Protein AF-0000000083880755 (afdb_homodimer)

Solvent-accessible surface area (backbone atoms only — not comparable to full-atom values): 11065 Å² total; per-residue (Å²): 127,78,85,77,43,27,80,44,43,63,78,82,43,43,12,84,83,82,66,42,66,50,49,63,25,21,61,46,87,86,10,53,56,31,21,42,65,58,52,50,52,56,36,62,73,38,44,90,68,69,47,32,62,42,93,82,82,58,54,74,37,77,67,78,76,84,85,41,51,26,50,61,62,41,51,54,50,51,52,35,52,64,59,72,42,72,78,69,77,75,68,76,122,125,80,85,76,45,27,80,43,42,63,78,81,42,42,13,84,83,82,67,41,66,50,48,64,25,23,60,47,87,86,9,52,58,31,21,43,67,58,52,50,51,56,34,63,73,38,44,88,67,69,44,30,59,41,92,83,83,57,54,74,37,78,68,78,75,84,84,40,51,25,49,62,60,40,52,53,49,52,51,36,52,62,59,71,44,73,84,52,85,67,70,78,124

pLDDT: mean 88.86, std 17.93, range [31.58, 98.94]

Secondary structure (DSSP, 8-state):
----SEEE-GGGGB-TTT-SB-SSEEE-TTS-EEEHHHHHHHHHHHGGGT-EE-TTT--EESSPPP--B-HHHHHHHHHHHHHHS--------/----SEEE-GGGGB-TTT-SB-SSEEE-TTS-EEEHHHHHHHHHHHGGGT-EE-TTT--EESSPPP--B-HHHHHHHHHHHHHHS--------

InterPro domains:
  IPR001841 Zinc finger, RING-type [PS50089] (15-58)
  IPR001841 Zinc finger, RING-type [SM00184] (15-57)
  IPR013083 Zinc finger, RING/FYVE/PHD-type [G3DSA:3.30.40.10] (6-88)
  IPR017907 Zinc finger, RING-type, conserved site [PS00518] (30-39)
  IPR051051 E3 ubiquitin-protein ligase TRIM/RNF [PTHR25465] (10-84)

Radius of gyration: 18.91 Å; Cα contacts (8 Å, |Δi|>4): 277; chains: 2; bounding box: 40×61×53 Å

Structure (mmCIF, N/CA/C/O backbone):
data_AF-0000000083880755-model_v1
#
loop_
_entity.id
_entity.type
_entity.pdbx_description
1 polymer 'RING-type domain-containing protein'
#
loop_
_atom_site.group_PDB
_atom_site.id
_atom_site.type_symbol
_atom_site.label_atom_id
_atom_site.label_alt_id
_atom_site.label_comp_id
_atom_site.label_asym_id
_atom_site.label_entity_id
_atom_site.label_seq_id
_atom_site.pdbx_PDB_ins_code
_atom_site.Cartn_x
_atom_site.Cartn_y
_atom_site.Cartn_z
_atom_site.occupancy
_atom_site.B_iso_or_equiv
_atom_site.auth_seq_id
_atom_site.auth_comp_id
_atom_site.auth_asym_id
_atom_site.auth_atom_id
_atom_site.pdbx_PDB_model_num
ATOM 1 N N . MET A 1 1 ? -12.336 24.562 15.172 1 39.16 1 MET A N 1
ATOM 2 C CA . MET A 1 1 ? -12.492 23.219 14.625 1 39.16 1 MET A CA 1
ATOM 3 C C . MET A 1 1 ? -11.188 22.438 14.711 1 39.16 1 MET A C 1
ATOM 5 O O . MET A 1 1 ? -10.148 22.906 14.25 1 39.16 1 MET A O 1
ATOM 9 N N . ALA A 1 2 ? -11.016 21.656 15.664 1 52.59 2 ALA A N 1
ATOM 10 C CA . ALA A 1 2 ? -9.734 21.016 15.961 1 52.59 2 ALA A CA 1
ATOM 11 C C . ALA A 1 2 ? -9.141 20.375 14.719 1 52.59 2 ALA A C 1
ATOM 13 O O . ALA A 1 2 ? -9.867 19.875 13.852 1 52.59 2 ALA A O 1
ATOM 14 N N . GLN A 1 3 ? -8.055 20.938 14.242 1 58.59 3 GLN A N 1
ATOM 15 C CA . GLN A 1 3 ? -7.387 20.484 13.023 1 58.59 3 GLN A CA 1
ATOM 16 C C . GLN A 1 3 ? -7.277 18.969 12.992 1 58.59 3 GLN A C 1
ATOM 18 O O . GLN A 1 3 ? -6.625 18.375 13.852 1 58.59 3 GLN A O 1
ATOM 23 N N . THR A 1 4 ? -8.344 18.172 12.602 1 77.56 4 THR A N 1
ATOM 24 C CA . THR A 1 4 ? -8.383 16.719 12.539 1 77.56 4 THR A CA 1
ATOM 25 C C . THR A 1 4 ? -7.547 16.203 11.367 1 77.56 4 THR A C 1
ATOM 27 O O . THR A 1 4 ? -7.547 16.797 10.289 1 77.56 4 THR A O 1
ATOM 30 N N . GLY A 1 5 ? -6.289 15.68 11.648 1 89.81 5 GLY A N 1
ATOM 31 C CA . GLY A 1 5 ? -5.441 15.117 10.609 1 89.81 5 GLY A CA 1
ATOM 32 C C . GLY A 1 5 ? -4.012 14.898 11.062 1 89.81 5 GLY A C 1
ATOM 33 O O . GLY A 1 5 ? -3.656 15.219 12.195 1 89.81 5 GLY A O 1
ATOM 34 N N . VAL A 1 6 ? -3.303 14.328 10.281 1 93.75 6 VAL A N 1
ATOM 35 C CA . VAL A 1 6 ? -1.89 14.055 10.516 1 93.75 6 VAL A CA 1
ATOM 36 C C . VAL A 1 6 ? -1.037 14.82 9.508 1 93.75 6 VAL A C 1
ATOM 38 O O . VAL A 1 6 ? -1.405 14.93 8.336 1 93.75 6 VAL A O 1
ATOM 41 N N . GLN A 1 7 ? 0.042 15.383 10.062 1 93.38 7 GLN A N 1
ATOM 42 C CA . GLN A 1 7 ? 1.025 16.016 9.188 1 93.38 7 GLN A CA 1
ATOM 43 C C . GLN A 1 7 ? 2.143 15.039 8.828 1 93.38 7 GLN A C 1
ATOM 45 O O . GLN A 1 7 ? 2.9 14.602 9.703 1 93.38 7 GLN A O 1
ATOM 50 N N . LEU A 1 8 ? 2.227 14.742 7.602 1 95.56 8 LEU A N 1
ATOM 51 C CA . LEU A 1 8 ? 3.256 13.836 7.117 1 95.56 8 LEU A CA 1
ATOM 52 C C . LEU A 1 8 ? 4.199 14.539 6.148 1 95.56 8 LEU A C 1
ATOM 54 O O . LEU A 1 8 ? 3.791 15.469 5.445 1 95.56 8 LEU A O 1
ATOM 58 N N . ASP A 1 9 ? 5.422 14.047 6.148 1 95 9 ASP A N 1
ATOM 59 C CA . ASP A 1 9 ? 6.414 14.68 5.289 1 95 9 ASP A CA 1
ATOM 60 C C . ASP A 1 9 ? 7.059 13.664 4.348 1 95 9 ASP A C 1
ATOM 62 O O . ASP A 1 9 ? 6.602 12.523 4.254 1 95 9 ASP A O 1
ATOM 66 N N . GLN A 1 10 ? 8.039 14.055 3.658 1 95.12 10 GLN A N 1
ATOM 67 C CA . GLN A 1 10 ? 8.664 13.266 2.604 1 95.12 10 GLN A CA 1
ATOM 68 C C . GLN A 1 10 ? 9.242 11.969 3.16 1 95.12 10 GLN A C 1
ATOM 70 O O . GLN A 1 10 ? 9.188 10.922 2.504 1 95.12 10 GLN A O 1
ATOM 75 N N . GLU A 1 11 ? 9.805 12.031 4.332 1 95.88 11 GLU A N 1
ATOM 76 C CA . GLU A 1 11 ? 10.453 10.867 4.926 1 95.88 11 GLU A CA 1
ATOM 77 C C . GLU A 1 11 ? 9.461 9.734 5.164 1 95.88 11 GLU A C 1
ATOM 79 O O . GLU A 1 11 ? 9.82 8.562 5.102 1 95.88 11 GLU A O 1
ATOM 84 N N . ASP A 1 12 ? 8.227 10.078 5.363 1 97.19 12 ASP A N 1
ATOM 85 C CA . ASP A 1 12 ? 7.188 9.086 5.621 1 97.19 12 ASP A CA 1
ATOM 86 C C . ASP A 1 12 ? 6.859 8.297 4.355 1 97.19 12 ASP A C 1
ATOM 88 O O . ASP A 1 12 ? 6.23 7.234 4.422 1 97.19 12 ASP A O 1
ATOM 92 N N . PHE A 1 13 ? 7.309 8.867 3.162 1 97.94 13 PHE A N 1
ATOM 93 C CA . PHE A 1 13 ? 6.973 8.297 1.861 1 97.94 13 PHE A CA 1
ATOM 94 C C . PHE A 1 13 ? 8.234 8 1.061 1 97.94 13 PHE A C 1
ATOM 96 O O . PHE A 1 13 ? 8.234 8.102 -0.168 1 97.94 13 PHE A O 1
ATOM 103 N N . SER A 1 14 ? 9.258 7.672 1.767 1 98.31 14 SER A N 1
ATOM 104 C CA . SER A 1 14 ? 10.523 7.488 1.071 1 98.31 14 SER A CA 1
ATOM 105 C C . SER A 1 14 ? 10.727 6.035 0.658 1 98.31 14 SER A C 1
ATOM 107 O O . SER A 1 14 ? 10.367 5.117 1.4 1 98.31 14 SER A O 1
ATOM 109 N N . CYS A 1 15 ? 11.258 5.832 -0.469 1 98.75 15 CYS A N 1
ATOM 110 C CA . CYS A 1 15 ? 11.703 4.523 -0.934 1 98.75 15 CYS A CA 1
ATOM 111 C C . CYS A 1 15 ? 12.992 4.109 -0.236 1 98.75 15 CYS A C 1
ATOM 113 O O . CYS A 1 15 ? 13.961 4.867 -0.207 1 98.75 15 CYS A O 1
ATOM 115 N N . SER A 1 16 ? 13.109 2.904 0.211 1 98.25 16 SER A N 1
ATOM 116 C CA . SER A 1 16 ? 14.273 2.465 0.97 1 98.25 16 SER A CA 1
ATOM 117 C C . SER A 1 16 ? 15.453 2.186 0.051 1 98.25 16 SER A C 1
ATOM 119 O O . SER A 1 16 ? 16.578 2.02 0.518 1 98.25 16 SER A O 1
ATOM 121 N N . ILE A 1 17 ? 15.219 2.105 -1.196 1 98.5 17 ILE A N 1
ATOM 122 C CA . ILE A 1 17 ? 16.281 1.794 -2.141 1 98.5 17 ILE A CA 1
ATOM 123 C C . ILE A 1 17 ? 16.953 3.086 -2.609 1 98.5 17 ILE A C 1
ATOM 125 O O . ILE A 1 17 ? 18.172 3.258 -2.457 1 98.5 17 ILE A O 1
ATOM 129 N N . CYS A 1 18 ? 16.188 4.031 -3.129 1 98.62 18 CYS A N 1
ATOM 130 C CA . CYS A 1 18 ? 16.766 5.242 -3.703 1 98.62 18 CYS A CA 1
ATOM 131 C C . CYS A 1 18 ? 16.75 6.383 -2.695 1 98.62 18 CYS A C 1
ATOM 133 O O . CYS A 1 18 ? 17.391 7.41 -2.902 1 98.62 18 CYS A O 1
ATOM 135 N N . ARG A 1 19 ? 15.938 6.363 -1.744 1 97.94 19 ARG A N 1
ATOM 136 C CA . ARG A 1 19 ? 15.812 7.324 -0.654 1 97.94 19 ARG A CA 1
ATOM 137 C C . ARG A 1 19 ? 15.078 8.586 -1.116 1 97.94 19 ARG A C 1
ATOM 139 O O . ARG A 1 19 ? 15.133 9.617 -0.448 1 97.94 19 ARG A O 1
ATOM 146 N N . ASP A 1 20 ? 14.375 8.508 -2.219 1 98.06 20 ASP A N 1
ATOM 147 C CA . ASP A 1 20 ? 13.508 9.578 -2.703 1 98.06 20 ASP A CA 1
ATOM 148 C C . ASP A 1 20 ? 12.039 9.281 -2.383 1 98.06 20 ASP A C 1
ATOM 150 O O . ASP A 1 20 ? 11.719 8.227 -1.83 1 98.06 20 ASP A O 1
ATOM 154 N N . LEU A 1 21 ? 11.211 10.297 -2.748 1 97.81 21 LEU A N 1
ATOM 155 C CA . LEU A 1 21 ? 9.766 10.094 -2.656 1 97.81 21 LEU A CA 1
ATOM 156 C C . LEU A 1 21 ? 9.32 8.945 -3.559 1 97.81 21 LEU A C 1
ATOM 158 O O . LEU A 1 21 ? 9.75 8.859 -4.711 1 97.81 21 LEU A O 1
ATOM 162 N N . LEU A 1 22 ? 8.508 8.164 -3.02 1 98.75 22 LEU A N 1
ATOM 163 C CA . LEU A 1 22 ? 8.016 7.012 -3.768 1 98.75 22 LEU A CA 1
ATOM 164 C C . LEU A 1 22 ? 7.461 7.438 -5.125 1 98.75 22 LEU A C 1
ATOM 166 O O . LEU A 1 22 ? 6.684 8.391 -5.211 1 98.75 22 LEU A O 1
ATOM 170 N N . LYS A 1 23 ? 7.918 6.754 -6.172 1 98.81 23 LYS A N 1
ATOM 171 C CA . LYS A 1 23 ? 7.398 6.938 -7.523 1 98.81 23 LYS A CA 1
ATOM 172 C C . LYS A 1 23 ? 6.734 5.66 -8.039 1 98.81 23 LYS A C 1
ATOM 174 O O . LYS A 1 23 ? 7.379 4.613 -8.125 1 98.81 23 LYS A O 1
ATOM 179 N N . ASP A 1 24 ? 5.457 5.809 -8.352 1 98.81 24 ASP A N 1
ATOM 180 C CA . ASP A 1 24 ? 4.684 4.625 -8.711 1 98.81 24 ASP A CA 1
ATOM 181 C C . ASP A 1 24 ? 4.867 3.512 -7.688 1 98.81 24 ASP A C 1
ATOM 183 O O . ASP A 1 24 ? 5.324 2.418 -8.023 1 98.81 24 ASP A O 1
ATOM 187 N N . PRO A 1 25 ? 4.457 3.771 -6.5 1 98.94 25 PRO A N 1
ATOM 188 C CA . PRO A 1 25 ? 4.773 2.844 -5.414 1 98.94 25 PRO A CA 1
ATOM 189 C C . PRO A 1 25 ? 4.109 1.48 -5.586 1 98.94 25 PRO A C 1
ATOM 191 O O . PRO A 1 25 ? 2.963 1.4 -6.035 1 98.94 25 PRO A O 1
ATOM 194 N N . VAL A 1 26 ? 4.816 0.437 -5.242 1 98.94 26 VAL A N 1
ATOM 195 C CA . VAL A 1 26 ? 4.301 -0.929 -5.25 1 98.94 26 VAL A CA 1
ATOM 196 C C . VAL A 1 26 ? 4.566 -1.589 -3.9 1 98.94 26 VAL A C 1
ATOM 198 O O . VAL A 1 26 ? 5.539 -1.256 -3.219 1 98.94 26 VAL A O 1
ATOM 201 N N . ALA A 1 27 ? 3.627 -2.447 -3.518 1 98.75 27 ALA A N 1
ATOM 202 C CA . ALA A 1 27 ? 3.859 -3.332 -2.379 1 98.75 27 ALA A CA 1
ATOM 203 C C . ALA A 1 27 ? 4.191 -4.746 -2.842 1 98.75 27 ALA A C 1
ATOM 205 O O . ALA A 1 27 ? 3.463 -5.332 -3.648 1 98.75 27 ALA A O 1
ATOM 206 N N . ILE A 1 28 ? 5.277 -5.238 -2.326 1 98.56 28 ILE A N 1
ATOM 207 C CA . ILE A 1 28 ? 5.652 -6.586 -2.736 1 98.56 28 ILE A CA 1
ATOM 208 C C . ILE A 1 28 ? 5.125 -7.602 -1.725 1 98.56 28 ILE A C 1
ATOM 210 O O . ILE A 1 28 ? 4.57 -7.223 -0.69 1 98.56 28 ILE A O 1
ATOM 214 N N . PRO A 1 29 ? 5.246 -8.875 -1.914 1 97.94 29 PRO A N 1
ATOM 215 C CA . PRO A 1 29 ? 4.473 -9.875 -1.18 1 97.94 29 PRO A CA 1
ATOM 216 C C . PRO A 1 29 ? 4.797 -9.898 0.312 1 97.94 29 PRO A C 1
ATOM 218 O O . PRO A 1 29 ? 4.023 -10.438 1.109 1 97.94 29 PRO A O 1
ATOM 221 N N . CYS A 1 30 ? 5.891 -9.336 0.682 1 98.62 30 CYS A N 1
ATOM 222 C CA . CYS A 1 30 ? 6.215 -9.297 2.104 1 98.62 30 CYS A CA 1
ATOM 223 C C . CYS A 1 30 ? 5.574 -8.086 2.775 1 98.62 30 CYS A C 1
ATOM 225 O O . CYS A 1 30 ? 5.672 -7.926 3.994 1 98.62 30 CYS A O 1
ATOM 227 N N . GLY A 1 31 ? 5.012 -7.164 1.982 1 98.75 31 GLY A N 1
ATOM 228 C CA . GLY A 1 31 ? 4.293 -6.035 2.555 1 98.75 31 GLY A CA 1
ATOM 229 C C . GLY A 1 31 ? 5.059 -4.73 2.457 1 98.75 31 GLY A C 1
ATOM 230 O O . GLY A 1 31 ? 4.496 -3.654 2.676 1 98.75 31 GLY A O 1
ATOM 231 N N . HIS A 1 32 ? 6.336 -4.754 2.072 1 98.88 32 HIS A N 1
ATOM 232 C CA . HIS A 1 32 ? 7.133 -3.537 1.954 1 98.88 32 HIS A CA 1
ATOM 233 C C . HIS A 1 32 ? 6.887 -2.846 0.617 1 98.88 32 HIS A C 1
ATOM 235 O O . HIS A 1 32 ? 6.562 -3.502 -0.375 1 98.88 32 HIS A O 1
ATOM 241 N N . SER A 1 33 ? 7.074 -1.535 0.594 1 98.88 33 SER A N 1
ATOM 242 C CA . SER A 1 33 ? 6.785 -0.751 -0.604 1 98.88 33 SER A CA 1
ATOM 243 C C . SER A 1 33 ? 8.047 -0.078 -1.137 1 98.88 33 SER A C 1
ATOM 245 O O . SER A 1 33 ? 8.906 0.35 -0.362 1 98.88 33 SER A O 1
ATOM 247 N N . PHE A 1 34 ? 8.141 0.056 -2.418 1 98.88 34 PHE A N 1
ATOM 248 C CA . PHE A 1 34 ? 9.234 0.673 -3.15 1 98.88 34 PHE A CA 1
ATOM 249 C C . PHE A 1 34 ? 8.727 1.382 -4.398 1 98.88 34 PHE A C 1
ATOM 251 O O . PHE A 1 34 ? 7.586 1.169 -4.816 1 98.88 34 PHE A O 1
ATOM 258 N N . CYS A 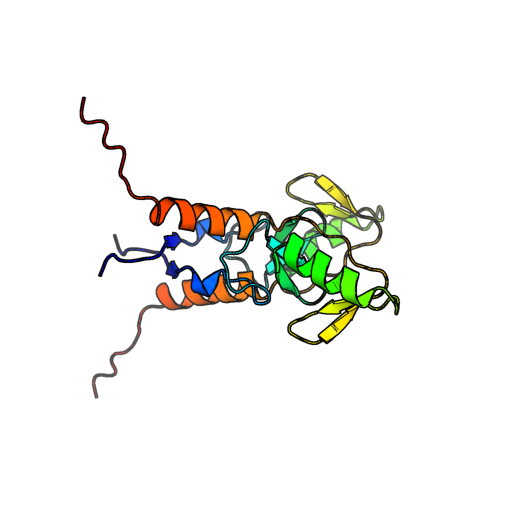1 35 ? 9.602 2.201 -4.938 1 98.94 35 CYS A N 1
ATOM 259 C CA . CYS A 1 35 ? 9.336 2.582 -6.32 1 98.94 35 CYS A CA 1
ATOM 260 C C . CYS A 1 35 ? 9.266 1.354 -7.219 1 98.94 35 CYS A C 1
ATOM 262 O O . CYS A 1 35 ? 10.047 0.414 -7.055 1 98.94 35 CYS A O 1
ATOM 264 N N . MET A 1 36 ? 8.422 1.46 -8.156 1 98.94 36 MET A N 1
ATOM 265 C CA . MET A 1 36 ? 8.312 0.343 -9.094 1 98.94 36 MET A CA 1
ATOM 266 C C . MET A 1 36 ? 9.641 0.088 -9.797 1 98.94 36 MET A C 1
ATOM 268 O O . MET A 1 36 ? 10.125 -1.047 -9.828 1 98.94 36 MET A O 1
ATOM 272 N N . ASN A 1 37 ? 10.258 1.089 -10.273 1 98.81 37 ASN A N 1
ATOM 273 C CA . ASN A 1 37 ? 11.492 0.916 -11.031 1 98.81 37 ASN A CA 1
ATOM 274 C C . ASN A 1 37 ? 12.648 0.481 -10.141 1 98.81 37 ASN A C 1
ATOM 276 O O . ASN A 1 37 ? 13.531 -0.257 -10.578 1 98.81 37 ASN A O 1
ATOM 280 N N . CYS A 1 38 ? 12.703 0.957 -8.93 1 98.81 38 CYS A N 1
ATOM 281 C CA . CYS A 1 38 ? 13.766 0.559 -8.008 1 98.81 38 CYS A CA 1
ATOM 282 C C . CYS A 1 38 ? 13.727 -0.943 -7.754 1 98.81 38 CYS A C 1
ATOM 284 O O . CYS A 1 38 ? 14.758 -1.617 -7.844 1 98.81 38 CYS A O 1
ATOM 286 N N . ILE A 1 39 ? 12.57 -1.496 -7.484 1 98.69 39 ILE A N 1
ATOM 287 C CA . ILE A 1 39 ? 12.469 -2.914 -7.156 1 98.69 39 ILE A CA 1
ATOM 288 C C . ILE A 1 39 ? 12.68 -3.752 -8.414 1 98.69 39 ILE A C 1
ATOM 290 O O . ILE A 1 39 ? 13.258 -4.84 -8.359 1 98.69 39 ILE A O 1
ATOM 294 N N . LYS A 1 40 ? 12.18 -3.273 -9.484 1 98.25 40 LYS A N 1
ATOM 295 C CA . LYS A 1 40 ? 12.445 -3.969 -10.742 1 98.25 40 LYS A CA 1
ATOM 296 C C . LYS A 1 40 ? 13.938 -4.109 -10.992 1 98.25 40 LYS A C 1
ATOM 298 O O . LYS A 1 40 ? 14.422 -5.195 -11.312 1 98.25 40 LYS A O 1
ATOM 303 N N . ARG A 1 41 ? 14.633 -3.031 -10.859 1 97.5 41 ARG A N 1
ATOM 304 C CA . ARG A 1 41 ? 16.078 -3.035 -11.086 1 97.5 41 ARG A CA 1
ATOM 305 C C . ARG A 1 41 ? 16.781 -3.947 -10.086 1 97.5 41 ARG A C 1
ATOM 307 O O . ARG A 1 41 ? 17.688 -4.695 -10.461 1 97.5 41 ARG A O 1
ATOM 314 N N . HIS A 1 42 ? 16.375 -3.799 -8.836 1 97.12 42 HIS A N 1
ATOM 315 C CA . HIS A 1 42 ? 16.953 -4.645 -7.793 1 97.12 42 HIS A CA 1
ATOM 316 C C . HIS A 1 42 ? 16.828 -6.121 -8.148 1 97.12 42 HIS A C 1
ATOM 318 O O . HIS A 1 42 ? 17.797 -6.875 -8.062 1 97.12 42 HIS A O 1
ATOM 324 N N . TRP A 1 43 ? 15.688 -6.547 -8.648 1 97.19 43 TRP A N 1
ATOM 325 C CA . TRP A 1 43 ? 15.422 -7.945 -8.977 1 97.19 43 TRP A CA 1
ATOM 326 C C . TRP A 1 43 ? 16.109 -8.344 -10.273 1 97.19 43 TRP A C 1
ATOM 328 O O . TRP A 1 43 ? 16.5 -9.5 -10.445 1 97.19 43 TRP A O 1
ATOM 338 N N . ASP A 1 44 ? 16.203 -7.43 -11.234 1 95.44 44 ASP A N 1
ATOM 339 C CA . ASP A 1 44 ? 16.938 -7.699 -12.469 1 95.44 44 ASP A CA 1
ATOM 340 C C . ASP A 1 44 ? 18.391 -8.055 -12.18 1 95.44 44 ASP A C 1
ATOM 342 O O . ASP A 1 44 ? 18.969 -8.898 -12.859 1 95.44 44 ASP A O 1
ATOM 346 N N . GLU A 1 45 ? 18.906 -7.484 -11.195 1 91.62 45 GLU A N 1
ATOM 347 C CA . GLU A 1 45 ? 20.297 -7.711 -10.812 1 91.62 45 GLU A CA 1
ATOM 348 C C . GLU A 1 45 ? 20.469 -9.062 -10.125 1 91.62 45 GLU A C 1
ATOM 350 O O . GLU A 1 45 ? 21.531 -9.672 -10.203 1 91.62 45 GLU A O 1
ATOM 355 N N . GLU A 1 46 ? 19.422 -9.562 -9.578 1 83.44 46 GLU A N 1
ATOM 356 C CA . GLU A 1 46 ? 19.453 -10.828 -8.859 1 83.44 46 GLU A CA 1
ATOM 357 C C . GLU A 1 46 ? 19.078 -11.992 -9.781 1 83.44 46 GLU A C 1
ATOM 359 O O . GLU A 1 46 ? 19.188 -13.156 -9.391 1 83.44 46 GLU A O 1
ATOM 364 N N . ASP A 1 47 ? 18.547 -11.844 -10.867 1 76.5 47 ASP A N 1
ATOM 365 C CA . ASP A 1 47 ? 17.859 -12.781 -11.75 1 76.5 47 ASP A CA 1
ATOM 366 C C . ASP A 1 47 ? 18.734 -13.984 -12.062 1 76.5 47 ASP A C 1
ATOM 368 O O . ASP A 1 47 ? 18.234 -15.07 -12.352 1 76.5 47 ASP A O 1
ATOM 372 N N . GLN A 1 48 ? 19.891 -13.891 -11.906 1 72.06 48 GLN A N 1
ATOM 373 C CA . GLN A 1 48 ? 20.75 -15.039 -12.219 1 72.06 48 GLN A CA 1
ATOM 374 C C . GLN A 1 48 ? 20.375 -16.25 -11.359 1 72.06 48 GLN A C 1
ATOM 376 O O . GLN A 1 48 ? 20.594 -17.391 -11.766 1 72.06 48 GLN A O 1
ATOM 381 N N . ARG A 1 49 ? 19.719 -16.125 -10.352 1 72.69 49 ARG A N 1
ATOM 382 C CA . ARG A 1 49 ? 19.438 -17.188 -9.406 1 72.69 49 ARG A CA 1
ATOM 383 C C . ARG A 1 49 ? 17.938 -17.516 -9.383 1 72.69 49 ARG A C 1
ATOM 385 O O . ARG A 1 49 ? 17.5 -18.406 -8.648 1 72.69 49 ARG A O 1
ATOM 392 N N . HIS A 1 50 ? 17.25 -16.875 -10.086 1 82.56 50 HIS A N 1
ATOM 393 C CA . HIS A 1 50 ? 15.805 -17.016 -10.141 1 82.56 50 HIS A CA 1
ATOM 394 C C . HIS A 1 50 ? 15.18 -16.781 -8.773 1 82.56 50 HIS A C 1
ATOM 396 O O . HIS A 1 50 ? 14.227 -17.469 -8.391 1 82.56 50 HIS A O 1
ATOM 402 N N . VAL A 1 51 ? 16.016 -16.109 -8.023 1 86.69 51 VAL A N 1
ATOM 403 C CA . VAL A 1 51 ? 15.516 -15.75 -6.699 1 86.69 51 VAL A CA 1
ATOM 404 C C . VAL A 1 51 ? 15.391 -14.227 -6.586 1 86.69 51 VAL A C 1
ATOM 406 O O . VAL A 1 51 ? 16.25 -13.492 -7.066 1 86.69 51 VAL A O 1
ATOM 409 N N . HIS A 1 52 ? 14.258 -13.758 -6.156 1 96 52 HIS A N 1
ATOM 410 C CA . HIS A 1 52 ? 13.969 -12.352 -5.914 1 96 52 HIS A CA 1
ATOM 411 C C . HIS A 1 52 ? 13.703 -12.086 -4.438 1 96 52 HIS A C 1
ATOM 413 O O . HIS A 1 52 ? 12.875 -12.758 -3.822 1 96 52 HIS A O 1
ATOM 419 N N . SER A 1 53 ? 14.438 -11.062 -3.896 1 97 53 SER A N 1
ATOM 420 C CA . SER A 1 53 ? 14.305 -10.836 -2.461 1 97 53 SER A CA 1
ATOM 421 C C . SER A 1 53 ? 13.898 -9.398 -2.162 1 97 53 SER A C 1
ATOM 423 O O . SER A 1 53 ? 14.078 -8.508 -2.998 1 97 53 SER A O 1
ATOM 425 N N . CYS A 1 54 ? 13.289 -9.258 -1.054 1 98.5 54 CYS A N 1
ATOM 426 C CA . CYS A 1 54 ? 12.977 -7.918 -0.579 1 98.5 54 CYS A CA 1
ATOM 427 C C . CYS A 1 54 ? 14.234 -7.207 -0.094 1 98.5 54 CYS A C 1
ATOM 429 O O . CYS A 1 54 ? 14.953 -7.723 0.762 1 98.5 54 CYS A O 1
ATOM 431 N N . PRO A 1 55 ? 14.477 -6.047 -0.498 1 98.12 55 PRO A N 1
ATOM 432 C CA . PRO A 1 55 ? 15.656 -5.297 -0.077 1 98.12 55 PRO A CA 1
ATOM 433 C C . PRO A 1 55 ? 15.633 -4.93 1.405 1 98.12 55 PRO A C 1
ATOM 435 O O . PRO A 1 55 ? 16.672 -4.605 1.984 1 98.12 55 PRO A O 1
ATOM 438 N N . GLN A 1 56 ? 14.508 -5.055 1.945 1 98.25 56 GLN A N 1
ATOM 439 C CA . GLN A 1 56 ? 14.375 -4.582 3.318 1 98.25 56 GLN A CA 1
ATOM 440 C C . GLN A 1 56 ? 14.375 -5.742 4.305 1 98.25 56 GLN A C 1
ATOM 442 O O . GLN A 1 56 ? 15.141 -5.738 5.277 1 98.25 56 GLN A O 1
ATOM 447 N N . CYS A 1 57 ? 13.625 -6.785 4.105 1 98.44 57 CYS A N 1
ATOM 448 C CA . CYS A 1 57 ? 13.516 -7.859 5.082 1 98.44 57 CYS A CA 1
ATOM 449 C C . CYS A 1 57 ? 14.195 -9.125 4.582 1 98.44 57 CYS A C 1
ATOM 451 O O . CYS A 1 57 ? 14.328 -10.102 5.324 1 98.44 57 CYS A O 1
ATOM 453 N N . ARG A 1 58 ? 14.484 -9.273 3.271 1 97.44 58 ARG A N 1
ATOM 454 C CA . ARG A 1 58 ? 15.281 -10.312 2.623 1 97.44 58 ARG A CA 1
ATOM 455 C C . ARG A 1 58 ? 14.445 -11.555 2.35 1 97.44 58 ARG A C 1
ATOM 457 O O . ARG A 1 58 ? 14.984 -12.609 1.997 1 97.44 58 ARG A O 1
ATOM 464 N N . LYS A 1 59 ? 13.195 -11.445 2.598 1 97.88 59 LYS A N 1
ATOM 465 C CA . LYS A 1 59 ? 12.336 -12.555 2.18 1 97.88 59 LYS A CA 1
ATOM 466 C C . LYS A 1 59 ? 12.469 -12.812 0.683 1 97.88 59 LYS A C 1
ATOM 468 O O . LYS A 1 59 ? 12.5 -11.875 -0.116 1 97.88 59 LYS A O 1
ATOM 473 N N . THR A 1 60 ? 12.438 -14.125 0.314 1 96.44 60 THR A N 1
ATOM 474 C CA . THR A 1 60 ? 12.602 -14.5 -1.085 1 96.44 60 THR A CA 1
ATOM 475 C C . THR A 1 60 ? 11.258 -14.867 -1.708 1 96.44 60 THR A C 1
ATOM 477 O O . THR A 1 60 ? 10.336 -15.289 -1.005 1 96.44 60 THR A O 1
ATOM 480 N N . PHE A 1 61 ? 11.227 -14.602 -2.979 1 95.94 61 PHE A N 1
ATOM 481 C CA . PHE A 1 61 ? 10.008 -14.852 -3.736 1 95.94 61 PHE A CA 1
ATOM 482 C C . PHE A 1 61 ? 10.305 -15.656 -4.996 1 95.94 61 PHE A C 1
ATOM 484 O O . PHE A 1 61 ? 11.273 -15.375 -5.707 1 95.94 61 PHE A O 1
ATOM 491 N N . ARG A 1 62 ? 9.461 -16.688 -5.191 1 93.06 62 ARG A N 1
ATOM 492 C CA . ARG A 1 62 ? 9.477 -17.5 -6.406 1 93.06 62 ARG A CA 1
ATOM 493 C C . ARG A 1 62 ? 8.062 -17.859 -6.84 1 93.06 62 ARG A C 1
ATOM 495 O O . ARG A 1 62 ? 7.285 -18.406 -6.047 1 93.06 62 ARG A O 1
ATOM 502 N N . PRO A 1 63 ? 7.617 -17.547 -8.008 1 93.25 63 PRO A N 1
ATOM 503 C CA . PRO A 1 63 ? 8.32 -16.797 -9.062 1 93.25 63 PRO A CA 1
ATOM 504 C C . PRO A 1 63 ? 8.398 -15.305 -8.781 1 93.25 63 PRO A C 1
ATOM 506 O O . PRO A 1 63 ? 7.941 -14.844 -7.73 1 93.25 63 PRO A O 1
ATOM 509 N N . ARG A 1 64 ? 9.016 -14.531 -9.672 1 95.88 64 ARG A N 1
ATOM 510 C CA . ARG A 1 64 ? 9.055 -13.07 -9.586 1 95.88 64 ARG A CA 1
ATOM 511 C C . ARG A 1 64 ? 7.652 -12.492 -9.461 1 95.88 64 ARG A C 1
ATOM 513 O O . ARG A 1 64 ? 6.789 -12.758 -10.297 1 95.88 64 ARG A O 1
ATOM 520 N N . PRO A 1 65 ? 7.48 -11.75 -8.484 1 96.5 65 PRO A N 1
ATOM 521 C CA . PRO A 1 65 ? 6.141 -11.172 -8.312 1 96.5 65 PRO A CA 1
ATOM 522 C C . PRO A 1 65 ? 5.785 -10.172 -9.406 1 96.5 65 PRO A C 1
ATOM 524 O O . PRO A 1 65 ? 6.66 -9.445 -9.898 1 96.5 65 PRO A O 1
ATOM 527 N N . ASP A 1 66 ? 4.488 -10.188 -9.656 1 96.81 66 ASP A N 1
ATOM 528 C CA . ASP A 1 66 ? 3.975 -9.086 -10.469 1 96.81 66 ASP A CA 1
ATOM 529 C C . ASP A 1 66 ? 3.939 -7.785 -9.68 1 96.81 66 ASP A C 1
ATOM 531 O O . ASP A 1 66 ? 3.783 -7.797 -8.453 1 96.81 66 ASP A O 1
ATOM 535 N N . LEU A 1 67 ? 4.141 -6.734 -10.453 1 98.5 67 LEU A N 1
ATOM 536 C CA . LEU A 1 67 ? 4.129 -5.418 -9.828 1 98.5 67 LEU A CA 1
ATOM 537 C C . LEU A 1 67 ? 2.971 -4.574 -10.344 1 98.5 67 LEU A C 1
ATOM 539 O O . LEU A 1 67 ? 2.799 -4.43 -11.555 1 98.5 67 LEU A O 1
ATOM 543 N N . VAL A 1 68 ? 2.209 -4.086 -9.398 1 98.81 68 VAL A N 1
ATOM 544 C CA . VAL A 1 68 ? 1.102 -3.189 -9.711 1 98.81 68 VAL A CA 1
ATOM 545 C C . VAL A 1 68 ? 1.115 -1.996 -8.758 1 98.81 68 VAL A C 1
ATOM 547 O O . VAL A 1 68 ? 1.38 -2.152 -7.562 1 98.81 68 VAL A O 1
ATOM 550 N N . LYS A 1 69 ? 0.865 -0.87 -9.328 1 98.88 69 LYS A N 1
ATOM 551 C CA . LYS A 1 69 ? 0.872 0.359 -8.539 1 98.88 69 LYS A CA 1
ATOM 552 C C . LYS A 1 69 ? -0.119 0.277 -7.379 1 98.88 69 LYS A C 1
ATOM 554 O O . LYS A 1 69 ? -1.265 -0.138 -7.566 1 98.88 69 LYS A O 1
ATOM 559 N N . ASN A 1 70 ? 0.331 0.562 -6.164 1 98.81 70 ASN A N 1
ATOM 560 C CA . ASN A 1 70 ? -0.542 0.748 -5.008 1 98.81 70 ASN A CA 1
ATOM 561 C C . ASN A 1 70 ? -1.295 2.072 -5.082 1 98.81 70 ASN A C 1
ATOM 563 O O . ASN A 1 70 ? -0.719 3.135 -4.836 1 98.81 70 ASN A O 1
ATOM 567 N N . THR A 1 71 ? -2.527 2.098 -5.328 1 98.75 71 THR A N 1
ATOM 568 C CA . THR A 1 71 ? -3.25 3.311 -5.691 1 98.75 71 THR A CA 1
ATOM 569 C C . THR A 1 71 ? -3.391 4.238 -4.488 1 98.75 71 THR A C 1
ATOM 571 O O . THR A 1 71 ? -3.318 5.461 -4.633 1 98.75 71 THR A O 1
ATOM 574 N N . THR A 1 72 ? -3.57 3.697 -3.344 1 98.62 72 THR A N 1
ATOM 575 C CA . THR A 1 72 ? -3.711 4.523 -2.148 1 98.62 72 THR A CA 1
ATOM 576 C C . THR A 1 72 ? -2.41 5.262 -1.846 1 98.62 72 THR A C 1
ATOM 578 O O . THR A 1 72 ? -2.414 6.48 -1.657 1 98.62 72 THR A O 1
ATOM 581 N N . LEU A 1 73 ? -1.299 4.57 -1.835 1 98.62 73 LEU A N 1
ATOM 582 C CA . LEU A 1 73 ? -0.004 5.191 -1.581 1 98.62 73 LEU A CA 1
ATOM 583 C C . LEU A 1 73 ? 0.311 6.242 -2.641 1 98.62 73 LEU A C 1
ATOM 585 O O . LEU A 1 73 ? 0.823 7.32 -2.322 1 98.62 73 LEU A O 1
ATOM 589 N N . ALA A 1 74 ? 0.021 5.93 -3.846 1 98.81 74 ALA A N 1
ATOM 590 C CA . ALA A 1 74 ? 0.262 6.867 -4.941 1 98.81 74 ALA A CA 1
ATOM 591 C C . ALA A 1 74 ? -0.506 8.164 -4.727 1 98.81 74 ALA A C 1
ATOM 593 O O . ALA A 1 74 ? 0.036 9.258 -4.93 1 98.81 74 ALA A O 1
ATOM 594 N N . ALA A 1 75 ? -1.732 8.047 -4.312 1 98.5 75 ALA A N 1
ATOM 595 C CA . ALA A 1 75 ? -2.564 9.227 -4.086 1 98.5 75 ALA A CA 1
ATOM 596 C C . ALA A 1 75 ? -2.012 10.078 -2.949 1 98.5 75 ALA A C 1
ATOM 598 O O . ALA A 1 75 ? -1.998 11.305 -3.039 1 98.5 75 ALA A O 1
ATOM 599 N N . LEU A 1 76 ? -1.584 9.43 -1.919 1 98.06 76 LEU A N 1
ATOM 600 C CA . LEU A 1 76 ? -1.037 10.148 -0.774 1 98.06 76 LEU A CA 1
ATOM 601 C C . LEU A 1 76 ? 0.236 10.898 -1.16 1 98.06 76 LEU A C 1
ATOM 603 O O . LEU A 1 76 ? 0.425 12.047 -0.771 1 98.06 76 LEU A O 1
ATOM 607 N N . VAL A 1 77 ? 1.067 10.227 -1.896 1 98.06 77 VAL A N 1
ATOM 608 C CA . VAL A 1 77 ? 2.312 10.844 -2.346 1 98.06 77 VAL A CA 1
ATOM 609 C C . VAL A 1 77 ? 2.006 12.039 -3.242 1 98.06 77 VAL A C 1
ATOM 611 O O . VAL A 1 77 ? 2.674 13.07 -3.16 1 98.06 77 VAL A O 1
ATOM 614 N N . GLU A 1 78 ? 0.995 11.867 -4.078 1 97.5 78 GLU A N 1
ATOM 615 C CA . GLU A 1 78 ? 0.603 12.961 -4.957 1 97.5 78 GLU A CA 1
ATOM 616 C C . GLU A 1 78 ? 0.129 14.172 -4.152 1 97.5 78 GLU A C 1
ATOM 618 O O . GLU A 1 78 ? 0.416 15.312 -4.516 1 97.5 78 GLU A O 1
ATOM 623 N N . GLU A 1 79 ? -0.571 13.953 -3.088 1 96.75 79 GLU A N 1
ATOM 624 C CA . GLU A 1 79 ? -1.014 15.047 -2.227 1 96.75 79 GLU A CA 1
ATOM 625 C C . GLU A 1 79 ? 0.175 15.789 -1.625 1 96.75 79 GLU A C 1
ATOM 627 O O . GLU A 1 79 ? 0.162 17.016 -1.533 1 96.75 79 GLU A O 1
ATOM 632 N N . LEU A 1 80 ? 1.14 15.109 -1.235 1 95.94 80 LEU A N 1
ATOM 633 C CA . LEU A 1 80 ? 2.342 15.727 -0.677 1 95.94 80 LEU A CA 1
ATOM 634 C C . LEU A 1 80 ? 3.029 16.609 -1.709 1 95.94 80 LEU A C 1
ATOM 636 O O . LEU A 1 80 ? 3.4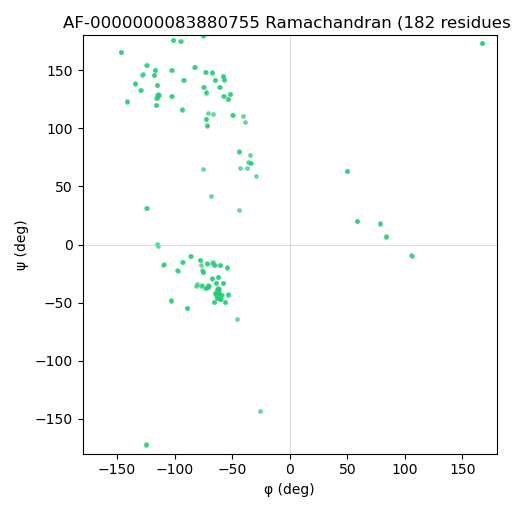77 17.719 -1.387 1 95.94 80 LEU A O 1
ATOM 640 N N . LYS A 1 81 ? 3.096 16.172 -2.881 1 94.69 81 LYS A N 1
ATOM 641 C CA . LYS A 1 81 ? 3.764 16.922 -3.943 1 94.69 81 LYS A CA 1
ATOM 642 C C . LYS A 1 81 ? 3.055 18.25 -4.215 1 94.69 81 LYS A C 1
ATOM 644 O O . LYS A 1 81 ? 3.697 19.234 -4.555 1 94.69 81 LYS A O 1
ATOM 649 N N . LYS A 1 82 ? 1.799 18.219 -4.043 1 92.75 82 LYS A N 1
ATOM 650 C CA . LYS A 1 82 ? 1.013 19.438 -4.285 1 92.75 82 LYS A CA 1
ATOM 651 C C . LYS A 1 82 ? 1.33 20.516 -3.258 1 92.75 82 LYS A C 1
ATOM 653 O O . LYS A 1 82 ? 1.213 21.703 -3.547 1 92.75 82 LYS A O 1
ATOM 658 N N . THR A 1 83 ? 1.733 20.094 -2.029 1 84.81 83 THR A N 1
ATOM 659 C CA . THR A 1 83 ? 1.993 21.047 -0.962 1 84.81 83 THR A CA 1
ATOM 660 C C . THR A 1 83 ? 3.38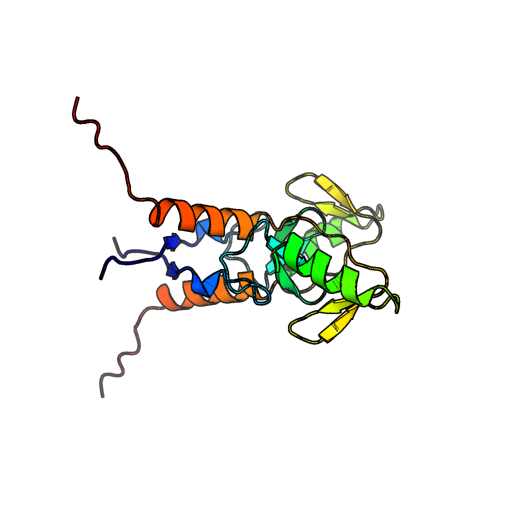1 21.656 -1.114 1 84.81 83 THR A C 1
ATOM 662 O O . THR A 1 83 ? 3.619 22.797 -0.677 1 84.81 83 THR A O 1
ATOM 665 N N . GLY A 1 84 ? 4.441 20.922 -1.585 1 70.94 84 GLY A N 1
ATOM 666 C CA . GLY A 1 84 ? 5.797 21.422 -1.787 1 70.94 84 GLY A CA 1
ATOM 667 C C . GLY A 1 84 ? 5.938 22.281 -3.025 1 70.94 84 GLY A C 1
ATOM 668 O O . GLY A 1 84 ? 6.996 22.875 -3.264 1 70.94 84 GLY A O 1
ATOM 669 N N . LEU A 1 85 ? 5.074 22.156 -3.977 1 61.69 85 LEU A N 1
ATOM 670 C CA . LEU A 1 85 ? 5.129 23 -5.164 1 61.69 85 LEU A CA 1
ATOM 671 C C . LEU A 1 85 ? 4.828 24.453 -4.816 1 61.69 85 LEU A C 1
ATOM 673 O O . LEU A 1 85 ? 3.846 24.75 -4.125 1 61.69 85 LEU A O 1
ATOM 677 N N . PRO A 1 86 ? 5.906 25.219 -4.969 1 55.78 86 PRO A N 1
ATOM 678 C CA . PRO A 1 86 ? 5.617 26.641 -4.758 1 55.78 86 PRO A CA 1
ATOM 679 C C . PRO A 1 86 ? 4.27 27.047 -5.344 1 55.78 86 PRO A C 1
ATOM 681 O O . PRO A 1 86 ? 3.865 26.547 -6.395 1 55.78 86 PRO A O 1
ATOM 684 N N . ARG A 1 87 ? 3.322 27.234 -4.441 1 49.03 87 ARG A N 1
ATOM 685 C CA . ARG A 1 87 ? 2.148 27.891 -5 1 49.03 87 ARG A CA 1
ATOM 686 C C . ARG A 1 87 ? 2.549 28.938 -6.043 1 49.03 87 ARG A C 1
ATOM 688 O O . ARG A 1 87 ? 3.172 29.953 -5.715 1 49.03 87 ARG A O 1
ATOM 695 N N . ARG A 1 88 ? 3.033 28.531 -6.992 1 44.81 88 ARG A N 1
ATOM 696 C CA . ARG A 1 88 ? 3.41 29.594 -7.93 1 44.81 88 ARG A CA 1
ATOM 697 C C . ARG A 1 88 ? 2.541 30.828 -7.738 1 44.81 88 ARG A C 1
ATOM 699 O O . ARG A 1 88 ? 1.551 30.781 -7.004 1 44.81 88 ARG A O 1
ATOM 706 N N . LEU A 1 89 ? 2.248 31.484 -9.141 1 41.84 89 LEU A N 1
ATOM 707 C CA . LEU A 1 89 ? 2.055 32.75 -9.828 1 41.84 89 LEU A CA 1
ATOM 708 C C . LEU A 1 89 ? 0.68 33.344 -9.523 1 41.84 89 LEU A C 1
ATOM 710 O O . LEU A 1 89 ? -0.341 32.781 -9.914 1 41.84 89 LEU A O 1
ATOM 714 N N . GLY A 1 90 ? 0.404 33.688 -8.391 1 38.59 90 GLY A N 1
ATOM 715 C CA . GLY A 1 90 ? -0.454 34.875 -8.453 1 38.59 90 GLY A CA 1
ATOM 716 C C . GLY A 1 90 ? -0.2 35.719 -9.672 1 38.59 90 GLY A C 1
ATOM 717 O O . GLY A 1 90 ? 0.804 36.438 -9.734 1 38.59 90 GLY A O 1
ATOM 718 N N . LEU A 1 91 ? -0.334 35.219 -10.922 1 37.44 91 LEU A N 1
ATOM 719 C CA . LEU A 1 91 ? -0.558 36.188 -11.992 1 37.44 91 LEU A CA 1
ATOM 720 C C . LEU A 1 91 ? -1.396 37.344 -11.492 1 37.44 91 LEU A C 1
ATOM 722 O O . LEU A 1 91 ? -2.562 37.188 -11.133 1 37.44 91 LEU A O 1
ATOM 726 N N . GLU A 1 92 ? -0.793 38.094 -10.688 1 34.38 92 GLU A N 1
ATOM 727 C CA . GLU A 1 92 ? -1.251 39.5 -10.766 1 34.38 92 GLU A CA 1
ATOM 728 C C . GLU A 1 92 ? -1.655 39.875 -12.188 1 34.38 92 GLU A C 1
ATOM 730 O O . GLU A 1 92 ? -0.813 39.906 -13.086 1 34.38 92 GLU A O 1
ATOM 735 N N . HIS A 1 93 ? -2.859 39.312 -12.781 1 31.58 93 HIS A N 1
ATOM 736 C CA . HIS A 1 93 ? -3.516 40.312 -13.609 1 31.58 93 HIS A CA 1
ATOM 737 C C . HIS A 1 93 ? -3.988 41.5 -12.766 1 31.58 93 HIS A C 1
ATOM 739 O O . HIS A 1 93 ? -4.457 41.312 -11.641 1 31.58 93 HIS A O 1
ATOM 745 N N . MET B 1 1 ? 10.594 28.188 9.414 1 38.91 1 MET B N 1
ATOM 746 C CA . MET B 1 1 ? 10.828 26.922 8.727 1 38.91 1 MET B CA 1
ATOM 747 C C . MET B 1 1 ? 9.555 26.438 8.055 1 38.91 1 MET B C 1
ATOM 749 O O . MET B 1 1 ? 8.508 26.328 8.688 1 38.91 1 MET B O 1
ATOM 753 N N . ALA B 1 2 ? 9.383 26.656 6.84 1 52.84 2 ALA B N 1
ATOM 754 C CA . ALA B 1 2 ? 8.133 26.422 6.125 1 52.84 2 ALA B CA 1
ATOM 755 C C . ALA B 1 2 ? 7.602 25.016 6.398 1 52.84 2 ALA B C 1
ATOM 757 O O . ALA B 1 2 ? 8.383 24.078 6.57 1 52.84 2 ALA B O 1
ATOM 758 N N . GLN B 1 3 ? 6.492 24.938 7.105 1 58.88 3 GLN B N 1
ATOM 759 C CA . GLN B 1 3 ? 5.883 23.672 7.5 1 58.88 3 GLN B CA 1
ATOM 760 C C . GLN B 1 3 ? 5.863 22.688 6.34 1 58.88 3 GLN B C 1
ATOM 762 O O . GLN B 1 3 ? 5.184 22.906 5.34 1 58.88 3 GLN B O 1
ATOM 767 N N . THR B 1 4 ? 7 21.953 5.988 1 77.69 4 THR B N 1
ATOM 768 C CA . THR B 1 4 ? 7.121 20.984 4.895 1 77.69 4 THR B CA 1
ATOM 769 C C . THR B 1 4 ? 6.367 19.703 5.215 1 77.69 4 THR B C 1
ATOM 771 O O . THR B 1 4 ? 6.367 19.25 6.359 1 77.69 4 THR B O 1
ATOM 774 N N . GLY B 1 5 ? 5.141 19.5 4.594 1 89.94 5 GLY B N 1
ATOM 775 C CA . GLY B 1 5 ? 4.371 18.281 4.793 1 89.94 5 GLY B CA 1
ATOM 776 C C . GLY B 1 5 ? 2.949 18.391 4.281 1 89.94 5 GLY B C 1
ATOM 777 O O . GLY B 1 5 ? 2.541 19.438 3.773 1 89.94 5 GLY B O 1
ATOM 778 N N . VAL B 1 6 ? 2.32 17.375 4.32 1 93.75 6 VAL B N 1
ATOM 779 C CA . VAL B 1 6 ? 0.924 17.281 3.904 1 93.75 6 VAL B CA 1
ATOM 780 C C . VAL B 1 6 ? 0.051 16.922 5.105 1 93.75 6 VAL B C 1
ATOM 782 O O . VAL B 1 6 ? 0.448 16.125 5.953 1 93.75 6 VAL B O 1
ATOM 785 N N . GLN B 1 7 ? -1.082 17.625 5.156 1 93.44 7 GLN B N 1
ATOM 786 C CA . GLN B 1 7 ? -2.078 17.281 6.164 1 93.44 7 GLN B CA 1
ATOM 787 C C . GLN B 1 7 ? -3.109 16.312 5.605 1 93.44 7 GLN B C 1
ATOM 789 O O . GLN B 1 7 ? -3.863 16.656 4.691 1 93.44 7 GLN B O 1
ATOM 794 N N . LEU B 1 8 ? -3.139 15.188 6.156 1 95.56 8 LEU B N 1
ATOM 795 C CA . LEU B 1 8 ? -4.082 14.156 5.73 1 95.56 8 LEU B CA 1
ATOM 796 C C . LEU B 1 8 ? -5.039 13.797 6.859 1 95.56 8 LEU B C 1
ATOM 798 O O . LEU B 1 8 ? -4.68 13.883 8.039 1 95.56 8 LEU B O 1
ATOM 802 N N . ASP B 1 9 ? -6.223 13.391 6.445 1 95.06 9 ASP B N 1
ATOM 803 C CA . ASP B 1 9 ? -7.23 13.062 7.449 1 95.06 9 ASP B CA 1
ATOM 804 C C . ASP B 1 9 ? -7.758 11.641 7.25 1 95.06 9 ASP B C 1
ATOM 806 O O . ASP B 1 9 ? -7.219 10.875 6.449 1 95.06 9 ASP B O 1
ATOM 810 N N . GLN B 1 10 ? -8.742 11.281 7.949 1 95.19 10 GLN B N 1
ATOM 811 C CA . GLN B 1 10 ? -9.258 9.922 8 1 95.19 10 GLN B CA 1
ATOM 812 C C . GLN B 1 10 ? -9.766 9.477 6.629 1 95.19 10 GLN B C 1
ATOM 814 O O . GLN B 1 10 ? -9.609 8.312 6.254 1 95.19 10 GLN B O 1
ATOM 819 N N . GLU B 1 11 ? -10.367 10.375 5.914 1 95.94 11 GLU B N 1
ATOM 820 C CA . GLU B 1 11 ? -10.953 10.039 4.621 1 95.94 11 GLU B CA 1
ATOM 821 C C . GLU B 1 11 ? -9.891 9.57 3.637 1 95.94 11 GLU B C 1
ATOM 823 O O . GLU B 1 11 ? -10.156 8.742 2.766 1 95.94 11 GLU B O 1
ATOM 828 N N . ASP B 1 12 ? -8.695 10.031 3.814 1 97.19 12 ASP B N 1
ATOM 829 C CA . ASP B 1 12 ? -7.594 9.672 2.928 1 97.19 12 ASP B CA 1
ATOM 830 C C . ASP B 1 12 ? -7.16 8.227 3.145 1 97.19 12 ASP B C 1
ATOM 832 O O . ASP B 1 12 ? -6.457 7.652 2.311 1 97.19 12 ASP B O 1
ATOM 836 N N . PHE B 1 13 ? -7.602 7.656 4.32 1 98 13 PHE B N 1
ATOM 837 C CA . PHE B 1 13 ? -7.176 6.324 4.73 1 98 13 PHE B CA 1
ATOM 838 C C . PHE B 1 13 ? -8.383 5.422 4.973 1 98 13 PHE B C 1
ATOM 840 O O . PHE B 1 13 ? -8.344 4.543 5.836 1 98 13 PHE B O 1
ATOM 847 N N . SER B 1 14 ? -9.398 5.672 4.238 1 98.31 14 SER B N 1
ATOM 848 C CA . SER B 1 14 ? -10.625 4.93 4.504 1 98.31 14 SER B CA 1
ATOM 849 C C . SER B 1 14 ? -10.703 3.668 3.648 1 98.31 14 SER B C 1
ATOM 851 O O . SER B 1 14 ? -10.312 3.68 2.48 1 98.31 14 SER B O 1
ATOM 853 N N . CYS B 1 15 ? -11.188 2.633 4.199 1 98.75 15 CYS B N 1
ATOM 854 C CA . CYS B 1 15 ? -11.516 1.408 3.482 1 98.75 15 CYS B CA 1
ATOM 855 C C . CYS B 1 15 ? -12.797 1.579 2.674 1 98.75 15 CYS B C 1
ATOM 857 O O . CYS B 1 15 ? -13.82 2.018 3.205 1 98.75 15 CYS B O 1
ATOM 859 N N . SER B 1 16 ? -12.836 1.14 1.458 1 98.25 16 SER B N 1
ATOM 860 C CA . SER B 1 16 ? -14 1.354 0.598 1 98.25 16 SER B CA 1
ATOM 861 C C . SER B 1 16 ? -15.125 0.381 0.936 1 98.25 16 SER B C 1
ATOM 863 O O . SER B 1 16 ? -16.25 0.55 0.477 1 98.25 16 SER B O 1
ATOM 865 N N . ILE B 1 17 ? -14.836 -0.61 1.688 1 98.5 17 ILE B N 1
ATOM 866 C CA . ILE B 1 17 ? -15.844 -1.612 2.021 1 98.5 17 ILE B CA 1
ATOM 867 C C . ILE B 1 17 ? -16.594 -1.194 3.289 1 98.5 17 ILE B C 1
ATOM 869 O O . ILE B 1 17 ? -17.812 -1.062 3.283 1 98.5 17 ILE B O 1
ATOM 873 N N . CYS B 1 18 ? -15.883 -0.923 4.367 1 98.62 18 CYS B N 1
ATOM 874 C CA . CYS B 1 18 ? -16.531 -0.634 5.645 1 98.62 18 CYS B CA 1
ATOM 875 C C . CYS B 1 18 ? -16.625 0.869 5.879 1 98.62 18 CYS B C 1
ATOM 877 O O . CYS B 1 18 ? -17.344 1.316 6.777 1 98.62 18 CYS B O 1
ATOM 879 N N . ARG B 1 19 ? -15.844 1.645 5.277 1 97.88 19 ARG B N 1
ATOM 880 C CA . ARG B 1 19 ? -15.828 3.104 5.324 1 97.88 19 ARG B CA 1
ATOM 881 C C . ARG B 1 19 ? -15.172 3.604 6.609 1 97.88 19 ARG B C 1
ATOM 883 O O . ARG B 1 19 ? -15.32 4.773 6.969 1 97.88 19 ARG B O 1
ATOM 890 N N . ASP B 1 20 ? -14.422 2.762 7.273 1 98.12 20 ASP B N 1
ATOM 891 C CA . ASP B 1 20 ? -13.609 3.135 8.43 1 98.12 20 ASP B CA 1
ATOM 892 C C . ASP B 1 20 ? -12.148 3.307 8.047 1 98.12 20 ASP B C 1
ATOM 894 O O . ASP B 1 20 ? -11.773 3.084 6.891 1 98.12 20 ASP B O 1
ATOM 898 N N . LEU B 1 21 ? -11.375 3.736 9.086 1 97.81 21 LEU B N 1
ATOM 899 C CA . LEU B 1 21 ? -9.922 3.785 8.922 1 97.81 21 LEU B CA 1
ATOM 900 C C . LEU B 1 21 ? -9.359 2.395 8.633 1 97.81 21 LEU B C 1
ATOM 902 O O . LEU B 1 21 ? -9.734 1.424 9.297 1 97.81 21 LEU B O 1
ATOM 906 N N . LEU B 1 22 ? -8.523 2.363 7.719 1 98.75 22 LEU B N 1
ATOM 907 C CA . LEU B 1 22 ? -7.922 1.092 7.332 1 98.75 22 LEU B CA 1
ATOM 908 C C . LEU B 1 22 ? -7.359 0.366 8.547 1 98.75 22 LEU B C 1
ATOM 910 O O . LEU B 1 22 ? -6.648 0.965 9.359 1 98.75 22 LEU B O 1
ATOM 914 N N . LYS B 1 23 ? -7.723 -0.9 8.688 1 98.81 23 LYS B N 1
ATOM 915 C CA . LYS B 1 23 ? -7.172 -1.781 9.719 1 98.81 23 LYS B CA 1
ATOM 916 C C . LYS B 1 23 ? -6.398 -2.938 9.094 1 98.81 23 LYS B C 1
ATOM 918 O O . LYS B 1 23 ? -6.957 -3.725 8.328 1 98.81 23 LYS B O 1
ATOM 923 N N . ASP B 1 24 ? -5.117 -2.988 9.453 1 98.81 24 ASP B N 1
ATOM 924 C CA . ASP B 1 24 ? -4.242 -3.965 8.812 1 98.81 24 ASP B CA 1
ATOM 925 C C . ASP B 1 24 ? -4.383 -3.908 7.289 1 98.81 24 ASP B C 1
ATOM 927 O O . ASP B 1 24 ? -4.738 -4.906 6.656 1 98.81 24 ASP B O 1
ATOM 931 N N . PRO B 1 25 ? -4.035 -2.801 6.742 1 98.94 25 PRO B N 1
ATOM 932 C CA . PRO B 1 25 ? -4.324 -2.588 5.324 1 98.94 25 PRO B CA 1
ATOM 933 C C . PRO B 1 25 ? -3.553 -3.543 4.414 1 98.94 25 PRO B C 1
ATOM 935 O O . PRO B 1 25 ? -2.391 -3.854 4.684 1 98.94 25 PRO B O 1
ATOM 938 N N . VAL B 1 26 ? -4.188 -4 3.369 1 98.94 26 VAL B N 1
ATOM 939 C CA . VAL B 1 26 ? -3.57 -4.836 2.344 1 98.94 26 VAL B CA 1
ATOM 940 C C . VAL B 1 26 ? -3.826 -4.238 0.963 1 98.94 26 VAL B C 1
ATOM 942 O O . VAL B 1 26 ? -4.836 -3.559 0.752 1 98.94 26 VAL B O 1
ATOM 945 N N . ALA B 1 27 ? -2.844 -4.434 0.091 1 98.75 27 ALA B N 1
ATOM 946 C CA . ALA B 1 27 ? -3.051 -4.145 -1.325 1 98.75 27 ALA B CA 1
ATOM 947 C C . ALA B 1 27 ? -3.262 -5.426 -2.125 1 98.75 27 ALA B C 1
ATOM 949 O O . ALA B 1 27 ? -2.463 -6.359 -2.031 1 98.75 27 ALA B O 1
ATOM 950 N N . ILE B 1 28 ? -4.324 -5.426 -2.865 1 98.62 28 ILE B N 1
ATOM 951 C CA . ILE B 1 28 ? -4.586 -6.629 -3.645 1 98.62 28 ILE B CA 1
ATOM 952 C C . ILE B 1 28 ? -4.012 -6.469 -5.051 1 98.62 28 ILE B C 1
ATOM 954 O O . ILE B 1 28 ? -3.521 -5.395 -5.41 1 98.62 28 ILE B O 1
ATOM 958 N N . PRO B 1 29 ? -4.039 -7.438 -5.91 1 97.94 29 PRO B N 1
ATOM 959 C CA . PRO B 1 29 ? -3.215 -7.465 -7.121 1 97.94 29 PRO B CA 1
ATOM 960 C C . PRO B 1 29 ? -3.588 -6.363 -8.10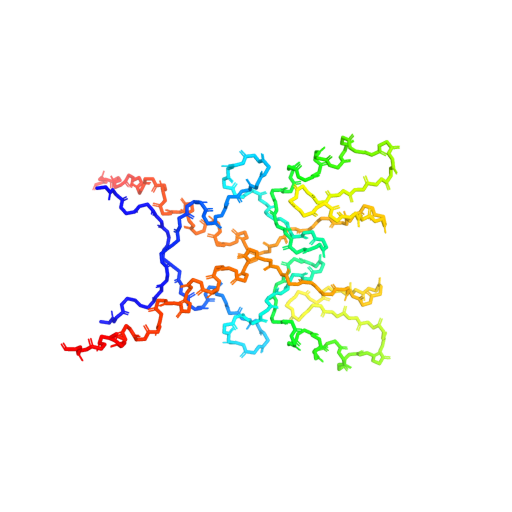9 1 97.94 29 PRO B C 1
ATOM 962 O O . PRO B 1 29 ? -2.805 -6.047 -9.008 1 97.94 29 PRO B O 1
ATOM 965 N N . CYS B 1 30 ? -4.73 -5.797 -7.953 1 98.69 30 CYS B N 1
ATOM 966 C CA . CYS B 1 30 ? -5.105 -4.707 -8.852 1 98.69 30 CYS B CA 1
ATOM 967 C C . CYS B 1 30 ? -4.578 -3.373 -8.336 1 98.69 30 CYS B C 1
ATOM 969 O O . CYS B 1 30 ? -4.73 -2.346 -9 1 98.69 30 CYS B O 1
ATOM 971 N N . GLY B 1 31 ? -4.055 -3.346 -7.102 1 98.75 31 GLY B N 1
ATOM 972 C CA . GLY B 1 31 ? -3.447 -2.133 -6.578 1 98.75 31 GLY B CA 1
ATOM 973 C C . GLY B 1 31 ? -4.309 -1.43 -5.547 1 98.75 31 GLY B C 1
ATOM 974 O O . GLY B 1 31 ? -3.838 -0.532 -4.844 1 98.75 31 GLY B O 1
ATOM 975 N N . HIS B 1 32 ? -5.562 -1.839 -5.355 1 98.88 32 HIS B N 1
ATOM 976 C CA . HIS B 1 32 ? -6.445 -1.21 -4.379 1 98.88 32 HIS B CA 1
ATOM 977 C C . HIS B 1 32 ? -6.203 -1.769 -2.98 1 98.88 32 HIS B C 1
ATOM 979 O O . HIS B 1 32 ? -5.797 -2.924 -2.83 1 98.88 32 HIS B O 1
ATOM 985 N N . SER B 1 33 ? -6.492 -0.963 -1.976 1 98.88 33 SER B N 1
ATOM 986 C CA . SER B 1 33 ? -6.227 -1.353 -0.595 1 98.88 33 SER B CA 1
ATOM 987 C C . SER B 1 33 ? -7.516 -1.424 0.218 1 98.88 33 SER B C 1
ATOM 989 O O . SER B 1 33 ? -8.43 -0.622 0.014 1 98.88 33 SER B O 1
ATOM 991 N N . PHE B 1 34 ? -7.566 -2.322 1.136 1 98.94 34 PHE B N 1
ATOM 992 C CA . PHE B 1 34 ? -8.688 -2.568 2.039 1 98.94 34 PHE B CA 1
ATOM 993 C C . PHE B 1 34 ? -8.188 -3.031 3.404 1 98.94 34 PHE B C 1
ATOM 995 O O . PHE B 1 34 ? -7.02 -3.404 3.551 1 98.94 34 PHE B O 1
ATOM 1002 N N . CYS B 1 35 ? -9.094 -2.99 4.355 1 98.94 35 CYS B N 1
ATOM 1003 C CA . CYS B 1 35 ? -8.82 -3.785 5.543 1 98.94 35 CYS B CA 1
ATOM 1004 C C . CYS B 1 35 ? -8.625 -5.254 5.188 1 98.94 35 CYS B C 1
ATOM 1006 O O . CYS B 1 35 ? -9.336 -5.789 4.336 1 98.94 35 CYS B O 1
ATOM 1008 N N . MET B 1 36 ? -7.773 -5.84 5.91 1 98.94 36 MET B N 1
ATOM 1009 C CA . MET B 1 36 ? -7.547 -7.262 5.66 1 98.94 36 MET B CA 1
ATOM 1010 C C . MET B 1 36 ? -8.828 -8.062 5.871 1 98.94 36 MET B C 1
ATOM 1012 O O . MET B 1 36 ? -9.219 -8.852 5.008 1 98.94 36 MET B O 1
ATOM 1016 N N . ASN B 1 37 ? -9.5 -7.836 6.918 1 98.81 37 ASN B N 1
ATOM 1017 C CA . ASN B 1 37 ? -10.688 -8.625 7.234 1 98.81 37 ASN B CA 1
ATOM 1018 C C . ASN B 1 37 ? -11.844 -8.305 6.285 1 98.81 37 ASN B C 1
ATOM 1020 O O . ASN B 1 37 ? -12.648 -9.18 5.969 1 98.81 37 ASN B O 1
ATOM 1024 N N . CYS B 1 38 ? -11.969 -7.078 5.859 1 98.81 38 CYS B N 1
ATOM 1025 C CA . CYS B 1 38 ? -13.023 -6.707 4.926 1 98.81 38 CYS B CA 1
ATOM 1026 C C . CYS B 1 38 ? -12.883 -7.469 3.613 1 98.81 38 CYS B C 1
ATOM 1028 O O . CYS B 1 38 ? -13.859 -8.039 3.117 1 98.81 38 CYS B O 1
ATOM 1030 N N . ILE B 1 39 ? -11.695 -7.535 3.07 1 98.69 39 ILE B N 1
ATOM 1031 C CA . ILE B 1 39 ? -11.508 -8.18 1.776 1 98.69 39 ILE B CA 1
ATOM 1032 C C . ILE B 1 39 ? -11.609 -9.695 1.937 1 98.69 39 ILE B C 1
ATOM 1034 O O . ILE B 1 39 ? -12.102 -10.391 1.045 1 98.69 39 ILE B O 1
ATOM 1038 N N . LYS B 1 40 ? -11.117 -10.172 2.998 1 98.19 40 LYS B N 1
ATOM 1039 C CA . LYS B 1 40 ? -11.281 -11.594 3.268 1 98.19 40 LYS B CA 1
ATOM 1040 C C . LYS B 1 40 ? -12.75 -11.992 3.271 1 98.19 40 LYS B C 1
ATOM 1042 O O . LYS B 1 40 ? -13.141 -12.969 2.631 1 98.19 40 LYS B O 1
ATOM 1047 N N . ARG B 1 41 ? -13.523 -11.25 3.98 1 97.44 41 ARG B N 1
ATOM 1048 C CA . ARG B 1 41 ? -14.953 -11.531 4.074 1 97.44 41 ARG B CA 1
ATOM 1049 C C . ARG B 1 41 ? -15.625 -11.406 2.711 1 97.44 41 ARG B C 1
ATOM 1051 O O . ARG B 1 41 ? -16.453 -12.234 2.342 1 97.44 41 ARG B O 1
ATOM 1058 N N . HIS B 1 42 ? -15.281 -10.328 2.039 1 97 42 HIS B N 1
ATOM 1059 C CA . HIS B 1 42 ? -15.828 -10.109 0.702 1 97 42 HIS B CA 1
ATOM 1060 C C . HIS B 1 42 ? -15.57 -11.312 -0.198 1 97 42 HIS B C 1
ATOM 1062 O O . HIS B 1 42 ? -16.484 -11.797 -0.874 1 97 42 HIS B O 1
ATOM 1068 N N . TRP B 1 43 ? -14.391 -11.883 -0.156 1 97.19 43 TRP B N 1
ATOM 1069 C CA . TRP B 1 43 ? -14.016 -13.008 -1.005 1 97.19 43 TRP B CA 1
ATOM 1070 C C . TRP B 1 43 ? -14.633 -14.305 -0.499 1 97.19 43 TRP B C 1
ATOM 1072 O O . TRP B 1 43 ? -14.93 -15.203 -1.285 1 97.19 43 TRP B O 1
ATOM 1082 N N . ASP B 1 44 ? -14.75 -14.469 0.807 1 95.38 44 ASP B N 1
ATOM 1083 C CA . ASP B 1 44 ? -15.414 -15.641 1.369 1 95.38 44 ASP B CA 1
ATOM 1084 C C . ASP B 1 44 ? -16.859 -15.75 0.868 1 95.38 44 ASP B C 1
ATOM 1086 O O . ASP B 1 44 ? -17.344 -16.859 0.629 1 95.38 44 ASP B O 1
ATOM 1090 N N . GLU B 1 45 ? -17.453 -14.664 0.656 1 91.44 45 GLU B N 1
ATOM 1091 C CA . GLU B 1 45 ? -18.828 -14.625 0.191 1 91.44 45 GLU B CA 1
ATOM 1092 C C . GLU B 1 45 ? -18.922 -14.977 -1.291 1 91.44 45 GLU B C 1
ATOM 1094 O O . GLU B 1 45 ? -19.953 -15.5 -1.744 1 91.44 45 GLU B O 1
ATOM 1099 N N . GLU B 1 46 ? -17.859 -14.789 -1.984 1 83 46 GLU B N 1
ATOM 1100 C CA . GLU B 1 46 ? -17.828 -15.055 -3.42 1 83 46 GLU B CA 1
ATOM 1101 C C . GLU B 1 46 ? -17.344 -16.469 -3.715 1 83 46 GLU B C 1
ATOM 1103 O O . GLU B 1 46 ? -17.359 -16.906 -4.863 1 83 46 GLU B O 1
ATOM 1108 N N . ASP B 1 47 ? -16.781 -17.172 -2.883 1 76.38 47 ASP B N 1
ATOM 1109 C CA . ASP B 1 47 ? -16 -18.391 -3.016 1 76.38 47 ASP B CA 1
ATOM 1110 C C . ASP B 1 47 ? -16.781 -19.469 -3.766 1 76.38 47 ASP B C 1
ATOM 1112 O O . ASP B 1 47 ? -16.188 -20.344 -4.391 1 76.38 47 ASP B O 1
ATOM 1116 N N . GLN B 1 48 ? -17.938 -19.359 -3.834 1 71.5 48 GLN B N 1
ATOM 1117 C CA . GLN B 1 48 ? -18.688 -20.406 -4.535 1 71.5 48 GLN B CA 1
ATOM 1118 C C . GLN B 1 48 ? -18.25 -20.5 -5.996 1 71.5 48 GLN B C 1
ATOM 1120 O O . GLN B 1 48 ? -18.359 -21.562 -6.609 1 71.5 48 GLN B O 1
ATOM 1125 N N . ARG B 1 49 ? -17.641 -19.609 -6.523 1 72.19 49 ARG B N 1
ATOM 1126 C CA . ARG B 1 49 ? -17.297 -19.562 -7.941 1 72.19 49 ARG B CA 1
ATOM 1127 C C . ARG B 1 49 ? -15.781 -19.625 -8.141 1 72.19 49 ARG B C 1
ATOM 1129 O O . ARG B 1 49 ? -15.297 -19.609 -9.273 1 72.19 49 ARG B O 1
ATOM 1136 N N . HIS B 1 50 ? -15.148 -19.703 -7.184 1 82.44 50 HIS B N 1
ATOM 1137 C CA . HIS B 1 50 ? -13.688 -19.734 -7.199 1 82.44 50 HIS B CA 1
ATOM 1138 C C . HIS B 1 50 ? -13.125 -18.484 -7.875 1 82.44 50 HIS B C 1
ATOM 1140 O O . HIS B 1 50 ? -12.133 -18.578 -8.602 1 82.44 50 HIS B O 1
ATOM 1146 N N . VAL B 1 51 ? -14.023 -17.547 -7.883 1 86.5 51 VAL B N 1
ATOM 1147 C CA . VAL B 1 51 ? -13.602 -16.266 -8.445 1 86.5 51 VAL B CA 1
ATOM 1148 C C . VAL B 1 51 ? -13.594 -15.195 -7.359 1 86.5 51 VAL B C 1
ATOM 1150 O O . VAL B 1 51 ? -14.492 -15.148 -6.516 1 86.5 51 VAL B O 1
ATOM 1153 N N . HIS B 1 52 ? -12.5 -14.5 -7.219 1 95.94 52 HIS B N 1
ATOM 1154 C CA . HIS B 1 52 ? -12.336 -13.383 -6.289 1 95.94 52 HIS B CA 1
ATOM 1155 C C . HIS B 1 52 ? -12.141 -12.07 -7.035 1 95.94 52 HIS B C 1
ATOM 1157 O O . HIS B 1 52 ? -11.2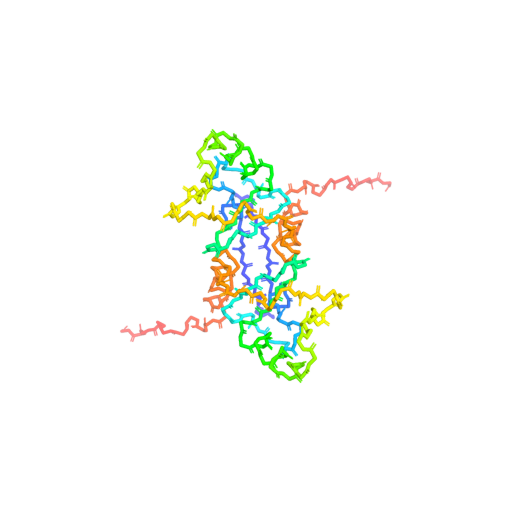81 -11.977 -7.918 1 95.94 52 HIS B O 1
ATOM 1163 N N . SER B 1 53 ? -12.977 -11.047 -6.641 1 96.88 53 SER B N 1
ATOM 1164 C CA . SER B 1 53 ? -12.906 -9.797 -7.387 1 96.88 53 SER B CA 1
ATOM 1165 C C . SER B 1 53 ? -12.617 -8.609 -6.465 1 96.88 53 SER B C 1
ATOM 1167 O O . SER B 1 53 ? -12.852 -8.695 -5.258 1 96.88 53 SER B O 1
ATOM 1169 N N . CYS B 1 54 ? -12.062 -7.641 -7.047 1 98.5 54 CYS B N 1
ATOM 1170 C CA . CYS B 1 54 ? -11.867 -6.391 -6.316 1 98.5 54 CYS B CA 1
ATOM 1171 C C . CYS B 1 54 ? -13.188 -5.66 -6.129 1 98.5 54 CYS B C 1
ATOM 1173 O O . CYS B 1 54 ? -13.906 -5.398 -7.102 1 98.5 54 CYS B O 1
ATOM 1175 N N . PRO B 1 55 ? -13.492 -5.238 -4.992 1 98.12 55 PRO B N 1
ATOM 1176 C CA . PRO B 1 55 ? -14.742 -4.527 -4.73 1 98.12 55 PRO B CA 1
ATOM 1177 C C . PRO B 1 55 ? -14.797 -3.16 -5.41 1 98.12 55 PRO B C 1
ATOM 1179 O O . PRO B 1 55 ? -15.883 -2.594 -5.578 1 98.12 55 PRO B O 1
ATOM 1182 N N . GLN B 1 56 ? -13.688 -2.73 -5.812 1 98.25 56 GLN B N 1
ATOM 1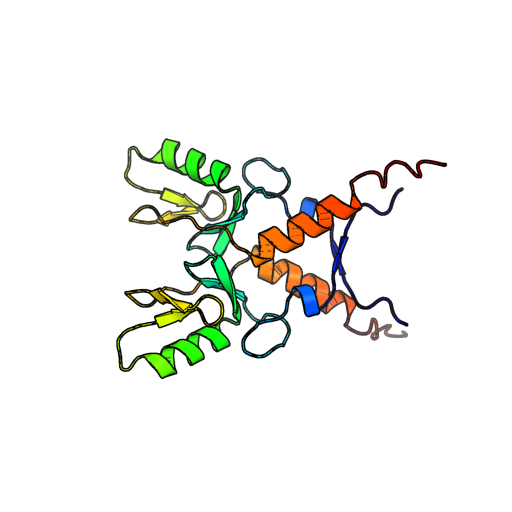183 C CA . GLN B 1 56 ? -13.648 -1.369 -6.336 1 98.25 56 GLN B CA 1
ATOM 1184 C C . GLN B 1 56 ? -13.594 -1.366 -7.859 1 98.25 56 GLN B C 1
ATOM 1186 O O . GLN B 1 56 ? -14.406 -0.7 -8.516 1 98.25 56 GLN B O 1
ATOM 1191 N N . CYS B 1 57 ? -12.742 -2.127 -8.492 1 98.44 57 CYS B N 1
ATOM 1192 C CA . CYS B 1 57 ? -12.586 -2.062 -9.945 1 98.44 57 CYS B CA 1
ATOM 1193 C C . CYS B 1 57 ? -13.148 -3.311 -10.609 1 98.44 57 CYS B C 1
ATOM 1195 O O . CYS B 1 57 ? -13.242 -3.375 -11.836 1 98.44 57 CYS B O 1
ATOM 1197 N N . ARG B 1 58 ? -13.383 -4.426 -9.891 1 97.44 58 ARG B N 1
ATOM 1198 C CA . ARG B 1 58 ? -14.078 -5.648 -10.289 1 97.44 58 ARG B CA 1
ATOM 1199 C C . ARG B 1 58 ? -13.141 -6.59 -11.039 1 97.44 58 ARG B C 1
ATOM 1201 O O . ARG B 1 58 ? -13.586 -7.57 -11.641 1 97.44 58 ARG B O 1
ATOM 1208 N N . LYS B 1 59 ? -11.914 -6.246 -11.062 1 97.88 59 LYS B N 1
ATOM 1209 C CA . LYS B 1 59 ? -10.961 -7.207 -11.609 1 97.88 59 LYS B CA 1
ATOM 1210 C C . LYS B 1 59 ? -11.023 -8.531 -10.852 1 97.88 59 LYS B C 1
ATOM 1212 O O . LYS B 1 59 ? -11.094 -8.547 -9.617 1 97.88 59 LYS B O 1
ATOM 1217 N N . THR B 1 60 ? -10.891 -9.641 -11.617 1 96.38 60 THR B N 1
ATOM 1218 C CA . THR B 1 60 ? -10.977 -10.969 -11.008 1 96.38 60 THR B CA 1
ATOM 1219 C C . THR B 1 60 ? -9.586 -11.578 -10.844 1 96.38 60 THR B C 1
ATOM 1221 O O . THR B 1 60 ? -8.664 -11.242 -11.586 1 96.38 60 THR B O 1
ATOM 1224 N N . PHE B 1 61 ? -9.523 -12.375 -9.82 1 95.88 61 PHE B N 1
ATOM 1225 C CA . PHE B 1 61 ? -8.266 -13.023 -9.477 1 95.88 61 PHE B CA 1
ATOM 1226 C C . PHE B 1 61 ? -8.461 -14.523 -9.297 1 95.88 61 PHE B C 1
ATOM 1228 O O . PHE B 1 61 ? -9.414 -14.953 -8.648 1 95.88 61 PHE B O 1
ATOM 1235 N N . ARG B 1 62 ? -7.535 -15.281 -9.93 1 93 62 ARG B N 1
ATOM 1236 C CA . ARG B 1 62 ? -7.453 -16.734 -9.758 1 93 62 ARG B CA 1
ATOM 1237 C C . ARG B 1 62 ? -6 -17.188 -9.711 1 93 62 ARG B C 1
ATOM 1239 O O . ARG B 1 62 ? -5.211 -16.875 -10.609 1 93 62 ARG B O 1
ATOM 1246 N N . PRO B 1 63 ? -5.555 -17.844 -8.703 1 93.19 63 PRO B N 1
ATOM 1247 C CA . PRO B 1 63 ? -6.27 -18.234 -7.48 1 93.19 63 PRO B CA 1
ATOM 1248 C C . PRO B 1 63 ? -6.465 -17.062 -6.52 1 93.19 63 PRO B C 1
ATOM 1250 O O . PRO B 1 63 ? -6.078 -15.93 -6.832 1 93.19 63 PRO B O 1
ATOM 1253 N N . ARG B 1 64 ? -7.109 -17.281 -5.367 1 95.81 64 ARG B N 1
ATOM 1254 C CA . ARG B 1 64 ? -7.262 -16.281 -4.312 1 95.81 64 ARG B CA 1
ATOM 1255 C C . ARG B 1 64 ? -5.91 -15.711 -3.9 1 95.81 64 ARG B C 1
ATOM 1257 O O . ARG B 1 64 ? -5 -16.453 -3.535 1 95.81 64 ARG B O 1
ATOM 1264 N N . PRO B 1 65 ? -5.816 -14.477 -3.951 1 96.5 65 PRO B N 1
ATOM 1265 C CA . PRO B 1 65 ? -4.531 -13.883 -3.578 1 96.5 65 PRO B CA 1
ATOM 1266 C C . PRO B 1 65 ? -4.215 -14.047 -2.094 1 96.5 65 PRO B C 1
ATOM 1268 O O . PRO B 1 65 ? -5.121 -14.016 -1.258 1 96.5 65 PRO B O 1
ATOM 1271 N N . ASP B 1 66 ? -2.916 -14.148 -1.908 1 96.75 66 ASP B N 1
ATOM 1272 C CA . ASP B 1 66 ? -2.455 -14.031 -0.529 1 96.75 66 ASP B CA 1
ATOM 1273 C C . ASP B 1 66 ? -2.543 -12.586 -0.042 1 96.75 66 ASP B C 1
ATOM 1275 O O . ASP B 1 66 ? -2.432 -11.648 -0.836 1 96.75 66 ASP B O 1
ATOM 1279 N N . LEU B 1 67 ? -2.791 -12.516 1.259 1 98.5 67 LEU B N 1
ATOM 1280 C CA . LEU B 1 67 ? -2.9 -11.195 1.856 1 98.5 67 LEU B CA 1
ATOM 1281 C C . LEU B 1 67 ? -1.79 -10.961 2.877 1 98.5 67 LEU B C 1
ATOM 1283 O O . LEU B 1 67 ? -1.591 -11.781 3.777 1 98.5 67 LEU B O 1
ATOM 1287 N N . VAL B 1 68 ? -1.096 -9.875 2.672 1 98.75 68 VAL B N 1
ATOM 1288 C CA . VAL B 1 68 ? -0.051 -9.461 3.602 1 98.75 68 VAL B CA 1
ATOM 1289 C C . VAL B 1 68 ? -0.191 -7.969 3.898 1 98.75 68 VAL B C 1
ATOM 1291 O O . VAL B 1 68 ? -0.487 -7.172 3.002 1 98.75 68 VAL B O 1
ATOM 1294 N N . LYS B 1 69 ? -0.003 -7.664 5.133 1 98.88 69 LYS B N 1
ATOM 1295 C CA . LYS B 1 69 ? -0.133 -6.277 5.57 1 98.88 69 LYS B CA 1
ATOM 1296 C C . LYS B 1 69 ? 0.818 -5.367 4.797 1 98.88 69 LYS B C 1
ATOM 1298 O O . LYS B 1 69 ? 1.999 -5.684 4.645 1 98.88 69 LYS B O 1
ATOM 1303 N N . ASN B 1 70 ? 0.305 -4.285 4.219 1 98.81 70 ASN B N 1
ATOM 1304 C CA . ASN B 1 70 ? 1.115 -3.215 3.646 1 98.81 70 ASN B CA 1
ATOM 1305 C C . ASN B 1 70 ? 1.77 -2.365 4.734 1 98.81 70 ASN B C 1
ATOM 1307 O O . ASN B 1 70 ? 1.105 -1.547 5.371 1 98.81 70 ASN B O 1
ATOM 1311 N N . THR B 1 71 ? 3.002 -2.443 4.949 1 98.75 71 THR B N 1
ATOM 1312 C CA . THR B 1 71 ? 3.65 -1.892 6.137 1 98.75 71 THR B CA 1
ATOM 1313 C C . THR B 1 71 ? 3.67 -0.366 6.078 1 98.75 71 THR B C 1
ATOM 1315 O O . THR B 1 71 ? 3.508 0.3 7.105 1 98.75 71 THR B O 1
ATOM 1318 N N . THR B 1 72 ? 3.85 0.178 4.938 1 98.62 72 THR B N 1
ATOM 1319 C CA . THR B 1 72 ? 3.887 1.631 4.805 1 98.62 72 THR B CA 1
ATOM 1320 C C . THR B 1 72 ? 2.525 2.238 5.129 1 98.62 72 THR B C 1
ATOM 1322 O O . THR B 1 72 ? 2.43 3.16 5.941 1 98.62 72 THR B O 1
ATOM 1325 N N . LEU B 1 73 ? 1.471 1.718 4.555 1 98.62 73 LEU B N 1
ATOM 1326 C CA . LEU B 1 73 ? 0.125 2.213 4.824 1 98.62 73 LEU B CA 1
ATOM 1327 C C . LEU B 1 73 ? -0.232 2.049 6.297 1 98.62 73 LEU B C 1
ATOM 1329 O O . LEU B 1 73 ? -0.832 2.943 6.898 1 98.62 73 LEU B O 1
ATOM 1333 N N . ALA B 1 74 ? 0.12 0.946 6.844 1 98.81 74 ALA B N 1
ATOM 1334 C CA . ALA B 1 74 ? -0.151 0.692 8.258 1 98.81 74 ALA B CA 1
ATOM 1335 C C . ALA B 1 74 ? 0.511 1.746 9.141 1 98.81 74 ALA B C 1
ATOM 1337 O O . ALA B 1 74 ? -0.103 2.246 10.086 1 98.81 74 ALA B O 1
ATOM 1338 N N . ALA B 1 75 ? 1.727 2.072 8.82 1 98.5 75 ALA B N 1
ATOM 1339 C CA . ALA B 1 75 ? 2.459 3.061 9.609 1 98.5 75 ALA B CA 1
ATOM 1340 C C . ALA B 1 75 ? 1.804 4.434 9.508 1 98.5 75 ALA B C 1
ATOM 1342 O O . ALA B 1 75 ? 1.701 5.152 10.508 1 98.5 75 ALA B O 1
ATOM 1343 N N . LEU B 1 76 ? 1.394 4.781 8.336 1 98.06 76 LEU B N 1
ATOM 1344 C CA . LEU B 1 76 ? 0.753 6.074 8.133 1 98.06 76 LEU B CA 1
ATOM 1345 C C . LEU B 1 76 ? -0.557 6.164 8.906 1 98.06 76 LEU B C 1
ATOM 1347 O O . LEU B 1 76 ? -0.845 7.184 9.531 1 98.06 76 LEU B O 1
ATOM 1351 N N . VAL B 1 77 ? -1.312 5.105 8.844 1 98.06 77 VAL B N 1
ATOM 1352 C CA . VAL B 1 77 ? -2.584 5.062 9.562 1 98.06 77 VAL B CA 1
ATOM 1353 C C . VAL B 1 77 ? -2.334 5.168 11.062 1 98.06 77 VAL B C 1
ATOM 1355 O O . VAL B 1 77 ? -3.08 5.84 11.781 1 98.06 77 VAL B O 1
ATOM 1358 N N . GLU B 1 78 ? -1.279 4.5 11.508 1 97.5 78 GLU B N 1
ATOM 1359 C CA . GLU B 1 78 ? -0.941 4.559 12.922 1 97.5 78 GLU B CA 1
ATOM 1360 C C . GLU B 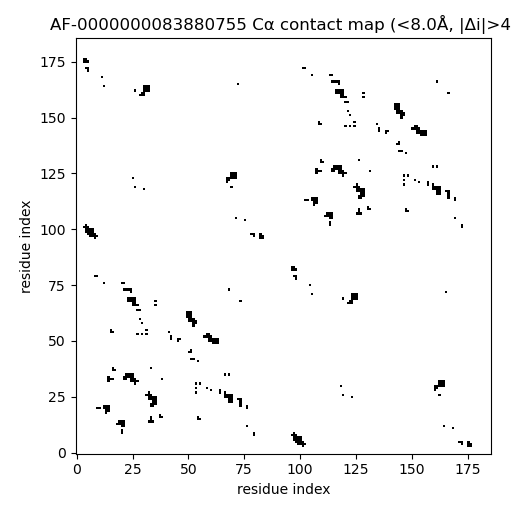1 78 ? -0.588 5.984 13.344 1 97.5 78 GLU B C 1
ATOM 1362 O O . GLU B 1 78 ? -0.948 6.418 14.445 1 97.5 78 GLU B O 1
ATOM 1367 N N . GLU B 1 79 ? 0.089 6.707 12.516 1 96.75 79 GLU B N 1
ATOM 1368 C CA . GLU B 1 79 ? 0.416 8.102 12.812 1 96.75 79 GLU B CA 1
ATOM 1369 C C . GLU B 1 79 ? -0.846 8.945 12.953 1 96.75 79 GLU B C 1
ATOM 1371 O O . GLU B 1 79 ? -0.93 9.805 13.836 1 96.75 79 GLU B O 1
ATOM 1376 N N . LEU B 1 80 ? -1.771 8.734 12.148 1 95.94 80 LEU B N 1
ATOM 1377 C CA . LEU B 1 80 ? -3.035 9.461 12.219 1 95.94 80 LEU B CA 1
ATOM 1378 C C . LEU B 1 80 ? -3.752 9.188 13.531 1 95.94 80 LEU B C 1
ATOM 1380 O O . LEU B 1 80 ? -4.293 10.102 14.156 1 95.94 80 LEU B O 1
ATOM 1384 N N . LYS B 1 81 ? -3.74 8 13.953 1 94.75 81 LYS B N 1
ATOM 1385 C CA . LYS B 1 81 ? -4.422 7.617 15.188 1 94.75 81 LYS B CA 1
ATOM 1386 C C . LYS B 1 81 ? -3.809 8.312 16.391 1 94.75 81 LYS B C 1
ATOM 1388 O O . LYS B 1 81 ? -4.516 8.648 17.344 1 94.75 81 LYS B O 1
ATOM 1393 N N . LYS B 1 82 ? -2.555 8.523 16.312 1 92.81 82 LYS B N 1
ATOM 1394 C CA . LYS B 1 82 ? -1.853 9.164 17.422 1 92.81 82 LYS B CA 1
ATOM 1395 C C . LYS B 1 82 ? -2.281 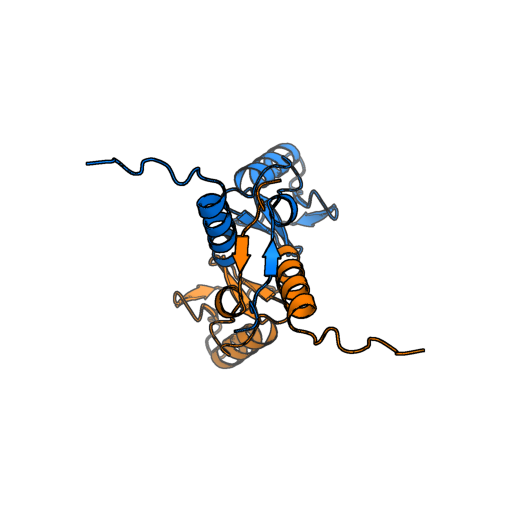10.625 17.578 1 92.81 82 LYS B C 1
ATOM 1397 O O . LYS B 1 82 ? -2.252 11.172 18.688 1 92.81 82 LYS B O 1
ATOM 1402 N N . THR B 1 83 ? -2.676 11.266 16.438 1 84.88 83 THR B N 1
ATOM 1403 C CA . THR B 1 83 ? -3.041 12.68 16.484 1 84.88 83 THR B CA 1
ATOM 1404 C C . THR B 1 83 ? -4.469 12.852 17 1 84.88 83 THR B C 1
ATOM 1406 O O . THR B 1 83 ? -4.812 13.906 17.547 1 84.88 83 THR B O 1
ATOM 1409 N N . GLY B 1 84 ? -5.434 11.93 16.719 1 71.62 84 GLY B N 1
ATOM 1410 C CA . GLY B 1 84 ? -6.812 11.992 17.172 1 71.62 84 GLY B CA 1
ATOM 1411 C C . GLY B 1 84 ? -6.977 11.586 18.625 1 71.62 84 GLY B C 1
ATOM 1412 O O . GLY B 1 84 ? -8.07 11.695 19.188 1 71.62 84 GLY B O 1
ATOM 1413 N N . LEU B 1 85 ? -6.07 10.922 19.234 1 62.94 85 LEU B N 1
ATOM 1414 C CA . LEU B 1 85 ? -6.148 10.547 20.641 1 62.94 85 LEU B CA 1
ATOM 1415 C C . LEU B 1 85 ? -5.984 11.766 21.531 1 62.94 85 LEU B C 1
ATOM 1417 O O . LEU B 1 85 ? -5.078 12.57 21.328 1 62.94 85 LEU B O 1
ATOM 1421 N N . PRO B 1 86 ? -7.105 12.078 22.219 1 57.16 86 PRO B N 1
ATOM 1422 C CA . PRO B 1 86 ? -6.973 13.18 23.172 1 57.16 86 PRO B CA 1
ATOM 1423 C C . PRO B 1 86 ? -5.648 13.148 23.938 1 57.16 86 PRO B C 1
ATOM 1425 O O . PRO B 1 86 ? -5.137 12.07 24.25 1 57.16 86 PRO B O 1
ATOM 1428 N N . ARG B 1 87 ? -4.805 14.141 23.609 1 51.44 87 ARG B N 1
ATOM 1429 C CA . ARG B 1 87 ? -3.674 14.312 24.516 1 51.44 87 ARG B CA 1
ATOM 1430 C C . ARG B 1 87 ? -4.121 14.242 25.969 1 51.44 87 ARG B C 1
ATOM 1432 O O . ARG B 1 87 ? -4.586 15.234 26.531 1 51.44 87 ARG B O 1
ATOM 1439 N N . ARG B 1 88 ? -5.094 13.547 26.172 1 44.03 88 ARG B N 1
ATOM 1440 C CA . ARG B 1 88 ? -5.613 13.648 27.531 1 44.03 88 ARG B CA 1
ATOM 1441 C C . ARG B 1 88 ? -4.488 13.562 28.562 1 44.03 88 ARG B C 1
ATOM 1443 O O . ARG B 1 88 ? -4.504 14.273 29.562 1 44.03 88 ARG B O 1
ATOM 1450 N N . LEU B 1 89 ? -3.736 12.336 28.641 1 43.94 89 LEU B N 1
ATOM 1451 C CA . LEU B 1 89 ? -3.322 12.055 30.016 1 43.94 89 LEU B CA 1
ATOM 1452 C C . LEU B 1 89 ? -2.281 13.062 30.484 1 43.94 89 LEU B C 1
ATOM 1454 O O . LEU B 1 89 ? -1.085 12.891 30.25 1 43.94 89 LEU B O 1
ATOM 1458 N N . GLY B 1 90 ? -2.393 14.211 30.219 1 39.62 90 GLY B N 1
ATOM 1459 C CA . GLY B 1 90 ? -1.75 15.07 31.188 1 39.62 90 GLY B CA 1
ATOM 1460 C C . GLY B 1 90 ? -1.996 14.641 32.625 1 39.62 90 GLY B C 1
ATOM 1461 O O . GLY B 1 90 ? -3.109 14.773 33.125 1 39.62 90 GLY B O 1
ATOM 1462 N N . LEU B 1 91 ? -1.488 13.43 33.094 1 38.94 91 LEU B N 1
ATOM 1463 C CA . LEU B 1 91 ? -1.306 13.227 34.531 1 38.94 91 LEU B CA 1
ATOM 1464 C C . LEU B 1 91 ? -0.859 14.516 35.219 1 38.94 91 LEU B C 1
ATOM 1466 O O . LEU B 1 91 ? 0.216 15.039 34.906 1 38.94 91 LEU B O 1
ATOM 1470 N N . GLU B 1 92 ? -1.713 15.422 35.312 1 35.09 92 GLU B N 1
ATOM 1471 C CA . GLU B 1 92 ? -1.513 16.281 36.5 1 35.09 92 GLU B CA 1
ATOM 1472 C C . GLU B 1 92 ? -0.98 15.477 37.688 1 35.09 92 GLU B C 1
ATOM 1474 O O . GLU B 1 92 ? -1.615 14.523 38.125 1 35.09 92 GLU B O 1
ATOM 1479 N N . HIS B 1 93 ? 0.452 15.094 37.719 1 32.69 93 HIS B N 1
ATOM 1480 C CA . HIS B 1 93 ? 0.989 15.094 39.094 1 32.69 93 HIS B CA 1
ATOM 1481 C C . HIS B 1 93 ? 0.917 16.484 39.688 1 32.69 93 HIS B C 1
ATOM 1483 O O . HIS B 1 93 ? 1.129 17.484 39 1 32.69 93 HIS B O 1
#

Sequence (186 aa):
MAQTGVQLDQEDFSCSICRDLLKDPVAIPCGHSFCMNCIKRHWDEEDQRHVHSCPQCRKTFRPRPDLVKNTTLAALVEELKKTGLPRRLGLEHMAQTGVQLDQEDFSCSICRDLLKDPVAIPCGHSFCMNCIKRHWDEEDQRHVHSCPQCRKTFRPRPDLVKNTTLAALVEELKKTGLPRRLGLEH

Nearest PDB structures (foldseek):
  5fer-assembly1_A  TM=9.179E-01  e=4.967E-09  Homo sapiens
  5eya-assembly1_F  TM=9.612E-01  e=1.560E-08  Homo sapiens
  5eya-assembly1_G  TM=8.863E-01  e=3.743E-08  Homo sapiens
  6yxe-assembly1_A-3  TM=8.238E-01  e=3.592E-05  Homo sapiens
  2ecv-assembly1_A  TM=6.887E-01  e=1.690E-04  Homo sapiens

Organism: Monopterus albus (NCBI:txid43700)

Foldseek 3Di:
DPPPDDDDAQQVQAAPQPRGGADLWWADPVGDIHHPVRQVVQQVVVPVVCWGADPPPGDIDPHDDDTHGDVVSVVVSVVNVVVPPPPDDPPPD/DPPPDDDDAQQVQAAPQPRGGADLWWADPVGDIHHPVRQVVQQVVVPVVCWRADPPPGDIDPHDDDTHGDVVSVVVSVVNVVVPPPPPPPPPD